Protein AF-A0A7J6UCJ2-F1 (afdb_monomer)

InterPro domains:
  IPR000380 DNA topoisomerase, type IA [PTHR11390] (16-208)
  IPR003602 DNA topoisomerase, type IA, DNA-binding domain [SM00437] (1-135)
  IPR013497 DNA topoisomerase, type IA, central [PF01131] (18-182)
  IPR013497 DNA topoisomerase, type IA, central [PS52039] (1-193)
  IPR013824 DNA topoisomerase, type IA, central region, subdomain 1 [G3DSA:1.10.460.10] (63-210)
  IPR023405 DNA topoisomerase, type IA, core domain [SSF56712] (18-196)

Foldseek 3Di:
DWWWFQPDLDQDDDQKRKGKGWGDDPPDIDMDIAIGHNDCVCCVVVVPDDPPGHDDDPDDDGRDDDDDPDDDDDDDDDDDDDAAAPVNQVVVCVVLQADDPVCSVVVVVVCCVVQQWHADPVRGTDGDLLVVLVQQLQQVQQDDQDPPRPDRDGPSDCNVRNVLSVLVVCCVVVNDPPVVSVVVVVVVVVVVCVCCVVDVVSSVVSVVVVVVVVVVVCVVPVPFDQDPVRDTPPDDDDPPDDDDDDDDDDDDDDDDD

Nearest PDB structures (foldseek):
  9ca0-assembly1_A  TM=8.645E-01  e=2.397E-10  Homo sapiens
  9ca1-assembly1_A  TM=8.736E-01  e=2.249E-10  Homo sapiens
  5gve-assembly1_A  TM=8.701E-01  e=3.742E-10  Homo sapiens
  5gvc-assembly1_A  TM=8.809E-01  e=7.069E-10  Homo sapiens
  5gvc-assembly2_B  TM=8.230E-01  e=6.633E-10  Homo sapiens

pLDDT: mean 77.09, std 20.8, range [31.36, 97.25]

Secondary structure (DSSP, 8-state):
------------SSSEEEEEEEEEETTEEEEEEEEEES--THHHH-TT---TT--PPPP--TT--------------PPPPPPPPHHHHHHHHHHTT-S-TTTHHHHHHHHHHTTSEEE-TTSPEEEPHHHHHHHHHHHTTTTEEPTTS--EE-TTSTHHHHHHHHHHHHHHTTSS-HHHHHHHHHHHHHHHHHHHHH--HHHHHHHHHHHHHHHHHHHH-TT-PPPTT----------------------------

Sequence (257 aa):
MVVAFASSVNSSWLPGAESRIEVAVGDETFHATGLTVVEENWLEVYPYVKWKGSTELPPVVLHQRVRVTELMMSSGMTEPPELLSEAELIDLMDKNHIGTDATMHEHIATIENRGYASRTPGGRFSPSELGVALVQGFGAFQNLHGRDGDFRLHLAAPRLRAQMEADMDLVARGAKTKDTMVAACLTTMRQIYVMVSEGPQPIDREMRRLEVEQQQFLAANPGEGLDEEGRDTEGRGEEEGEGGSIEGGAEEGRERA

Organism: Perkinsus olseni (NCBI:txid32597)

Structure (mmCIF, N/CA/C/O backbone):
data_AF-A0A7J6UCJ2-F1
#
_entry.id   AF-A0A7J6UCJ2-F1
#
loop_
_atom_site.group_PDB
_atom_site.id
_atom_site.type_symbol
_atom_site.label_atom_id
_atom_site.label_alt_id
_atom_site.label_comp_id
_atom_site.label_asym_id
_atom_site.label_entity_id
_atom_site.label_seq_id
_atom_site.pdbx_PDB_ins_code
_atom_site.Cartn_x
_atom_site.Cartn_y
_atom_site.Cartn_z
_atom_site.occupancy
_atom_site.B_iso_or_equiv
_atom_site.auth_seq_id
_atom_site.auth_comp_id
_atom_site.auth_asym_id
_atom_site.auth_atom_id
_atom_site.pdbx_PDB_model_num
ATOM 1 N N . MET A 1 1 ? -46.034 8.238 30.023 1.00 40.88 1 MET A N 1
ATOM 2 C CA . MET A 1 1 ? -46.465 6.845 29.774 1.00 40.88 1 MET A CA 1
ATOM 3 C C . MET A 1 1 ? -45.961 6.483 28.392 1.00 40.88 1 MET A C 1
ATOM 5 O O . MET A 1 1 ? -46.390 7.121 27.445 1.00 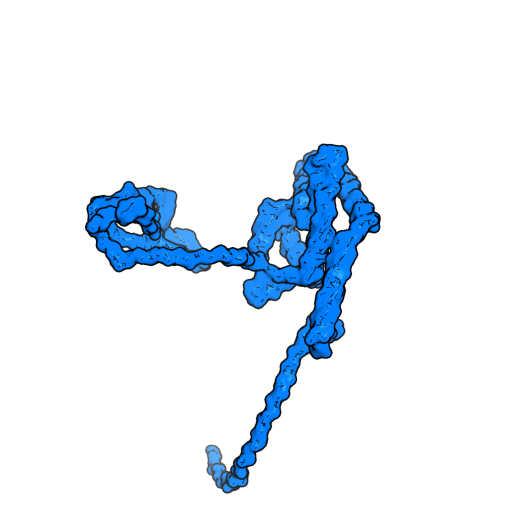40.88 1 MET A O 1
ATOM 9 N N . VAL A 1 2 ? -44.986 5.581 28.294 1.00 45.78 2 VAL A N 1
ATOM 10 C CA . VAL A 1 2 ? -44.332 5.222 27.026 1.00 45.78 2 VAL A CA 1
ATOM 11 C C . VAL A 1 2 ? -45.032 3.989 26.460 1.00 45.78 2 VAL A C 1
ATOM 13 O O . VAL A 1 2 ? -45.359 3.065 27.209 1.00 45.78 2 VAL A O 1
ATOM 16 N N . VAL A 1 3 ? -45.335 3.998 25.166 1.00 45.91 3 VAL A N 1
ATOM 17 C CA . VAL A 1 3 ? -45.967 2.874 24.471 1.00 45.91 3 VAL A CA 1
ATOM 18 C C . VAL A 1 3 ? -44.932 2.343 23.487 1.00 45.91 3 VAL A C 1
ATOM 20 O O . VAL A 1 3 ? -44.596 3.038 22.537 1.00 45.91 3 VAL A O 1
ATOM 23 N N . ALA A 1 4 ? -44.395 1.145 23.732 1.00 43.03 4 ALA A N 1
ATOM 24 C CA . ALA A 1 4 ? -43.595 0.471 22.718 1.00 43.03 4 ALA A CA 1
ATOM 25 C C . ALA A 1 4 ? -44.527 -0.144 21.676 1.00 43.03 4 ALA A C 1
ATOM 27 O O . ALA A 1 4 ? -45.593 -0.676 21.994 1.00 43.03 4 ALA A O 1
ATOM 28 N N . PHE A 1 5 ? -44.095 -0.085 20.426 1.00 44.50 5 PHE A N 1
ATOM 29 C CA . PHE A 1 5 ? -44.773 -0.700 19.301 1.00 44.50 5 PHE A CA 1
ATOM 30 C C . PHE A 1 5 ? -43.756 -1.615 18.625 1.00 44.50 5 PHE A C 1
ATOM 32 O O . PHE A 1 5 ? -42.933 -1.148 17.851 1.00 44.50 5 PHE A O 1
ATOM 39 N N . ALA A 1 6 ? -43.790 -2.917 18.914 1.00 40.31 6 ALA A N 1
ATOM 40 C CA . ALA A 1 6 ? -42.983 -3.877 18.164 1.00 40.31 6 ALA A CA 1
ATOM 41 C C . ALA A 1 6 ? -43.505 -3.923 16.717 1.00 40.31 6 ALA A C 1
ATOM 43 O O . ALA A 1 6 ? -44.602 -4.422 16.509 1.00 40.31 6 ALA A O 1
ATOM 44 N N . SER A 1 7 ? -42.798 -3.349 15.737 1.00 39.34 7 SER A N 1
ATOM 45 C CA . SER A 1 7 ? -43.373 -3.129 14.397 1.00 39.34 7 SER A CA 1
ATOM 46 C C . SER A 1 7 ? -43.163 -4.274 13.396 1.00 39.34 7 SER A C 1
ATOM 48 O O . SER A 1 7 ? -43.860 -4.308 12.387 1.00 39.34 7 SER A O 1
ATOM 50 N N . SER A 1 8 ? -42.282 -5.249 13.639 1.00 40.44 8 SER A N 1
ATOM 51 C CA . SER A 1 8 ? -42.096 -6.387 12.724 1.00 40.44 8 SER A CA 1
ATOM 52 C C . SER A 1 8 ? -41.181 -7.453 13.326 1.00 40.44 8 SER A C 1
ATOM 54 O O . SER A 1 8 ? -40.075 -7.142 13.759 1.00 40.44 8 SER A O 1
ATOM 56 N N . VAL A 1 9 ? -41.617 -8.715 13.307 1.00 42.88 9 VAL A N 1
ATOM 57 C CA . VAL A 1 9 ? -40.741 -9.885 13.471 1.00 42.88 9 VAL A CA 1
ATOM 58 C C . VAL A 1 9 ? -40.514 -10.430 12.067 1.00 42.88 9 VAL A C 1
ATOM 60 O O . VAL A 1 9 ? -41.371 -11.135 11.539 1.00 42.88 9 VAL A O 1
ATOM 63 N N . ASN A 1 10 ? -39.411 -10.048 11.422 1.00 43.84 10 ASN A N 1
ATOM 64 C CA . ASN A 1 10 ? -39.114 -10.523 10.075 1.00 43.84 10 ASN A CA 1
ATOM 65 C C . ASN A 1 10 ? -38.115 -11.680 10.149 1.00 43.84 10 ASN A C 1
ATOM 67 O O . ASN A 1 10 ? -36.915 -11.474 10.294 1.00 43.84 10 ASN A O 1
ATOM 71 N N . SER A 1 11 ? -38.626 -12.906 10.058 1.00 38.62 11 SER A N 1
ATOM 72 C CA . SER A 1 11 ? -37.819 -14.122 9.960 1.00 38.62 11 SER A CA 1
ATOM 73 C C . SER A 1 11 ? -37.220 -14.206 8.552 1.00 38.62 11 SER A C 1
ATOM 75 O O . SER A 1 11 ? -37.863 -14.675 7.615 1.00 38.62 11 SER A O 1
ATOM 77 N N . SER A 1 12 ? -36.012 -13.676 8.374 1.00 37.50 12 SER A N 1
ATOM 78 C CA . SER A 1 12 ? -35.278 -13.736 7.107 1.00 37.50 12 SER A CA 1
ATOM 79 C C . SER A 1 12 ? -34.429 -15.012 7.037 1.00 37.50 12 SER A C 1
ATOM 81 O O . SER A 1 12 ? -33.756 -15.374 7.997 1.00 37.50 12 SER A O 1
ATOM 83 N N . TRP A 1 13 ? -34.495 -15.697 5.893 1.00 38.34 13 TRP A N 1
ATOM 84 C CA . TRP A 1 13 ? -33.915 -17.011 5.604 1.00 38.34 13 TRP A CA 1
ATOM 85 C C . TRP A 1 13 ? -32.378 -17.007 5.600 1.00 38.34 13 TRP A C 1
ATOM 87 O O . TRP A 1 13 ? -31.752 -16.905 4.549 1.00 38.34 13 TRP A O 1
ATOM 97 N N . LEU A 1 14 ? -31.775 -17.166 6.775 1.00 38.38 14 LEU A N 1
ATOM 98 C CA . LEU A 1 14 ? -30.396 -17.613 7.003 1.00 38.38 14 LEU A CA 1
ATOM 99 C C . LEU A 1 14 ? -30.407 -18.545 8.237 1.00 38.38 14 LEU A C 1
ATOM 101 O O . LEU A 1 14 ? -31.380 -18.509 8.988 1.00 38.38 14 LEU A O 1
ATOM 105 N N . PRO A 1 15 ? -29.385 -19.389 8.484 1.00 57.31 15 PRO A N 1
ATOM 106 C CA . PRO A 1 15 ? -29.339 -20.327 9.626 1.00 57.31 15 PRO A CA 1
ATOM 107 C C . PRO A 1 15 ? -29.173 -19.651 11.014 1.00 57.31 15 PRO A C 1
ATOM 109 O O . PRO A 1 15 ? -28.577 -20.196 11.940 1.00 57.31 15 PRO A O 1
ATOM 112 N N . GLY A 1 16 ? -29.726 -18.450 11.172 1.00 60.00 16 GLY A N 1
ATOM 113 C CA . GLY A 1 16 ? -29.929 -17.735 12.421 1.00 60.00 16 GLY A CA 1
ATOM 114 C C . GLY A 1 16 ? -31.211 -16.904 12.324 1.00 60.00 16 GLY A C 1
ATOM 115 O O . GLY A 1 16 ? -31.523 -16.347 11.273 1.00 60.00 16 GLY A O 1
ATOM 116 N N . ALA A 1 17 ? -31.976 -16.840 13.408 1.00 67.62 17 ALA A N 1
ATOM 117 C CA . ALA A 1 17 ? -33.167 -16.012 13.499 1.00 67.62 17 ALA A CA 1
ATOM 118 C C . ALA A 1 17 ? -32.773 -14.606 13.966 1.00 67.62 17 ALA A C 1
ATOM 120 O O . ALA A 1 17 ? -32.314 -14.431 15.094 1.00 67.62 17 ALA A O 1
ATOM 121 N N . GLU A 1 18 ? -32.956 -13.602 13.109 1.00 75.19 18 GLU A N 1
ATOM 122 C CA . GLU A 1 18 ? -32.854 -12.197 13.507 1.00 75.19 18 GLU A CA 1
ATOM 123 C C . GLU A 1 18 ? -34.212 -11.707 14.025 1.00 75.19 18 GLU A C 1
ATOM 125 O O . GLU A 1 18 ? -35.251 -11.888 13.388 1.00 75.19 18 GLU A O 1
ATOM 130 N N . SER A 1 19 ? -34.208 -11.083 15.198 1.00 77.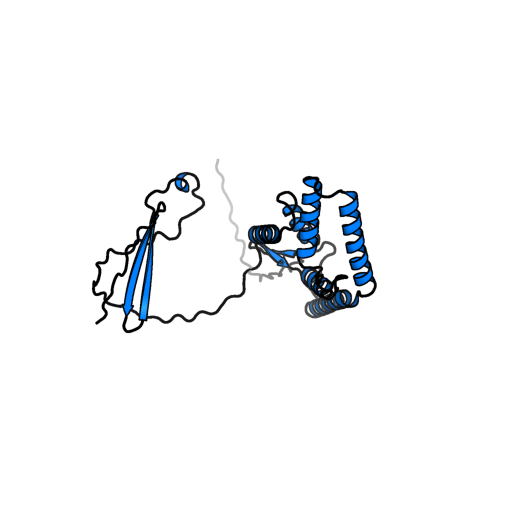38 19 SER A N 1
ATOM 131 C CA . SER A 1 19 ? -35.361 -10.413 15.791 1.00 77.38 19 SER A CA 1
ATOM 132 C C . SER A 1 19 ? -35.060 -8.928 15.941 1.00 77.38 19 SER A C 1
ATOM 134 O O . SER A 1 19 ? -33.988 -8.549 16.408 1.00 77.38 19 SER A O 1
ATOM 136 N N . ARG A 1 20 ? -36.020 -8.074 15.584 1.00 81.25 20 ARG A N 1
ATOM 137 C CA . ARG A 1 20 ? -35.917 -6.619 15.727 1.00 81.25 20 ARG A CA 1
ATOM 138 C C . ARG A 1 20 ? -37.095 -6.106 16.545 1.00 81.25 20 ARG A C 1
ATOM 140 O O . ARG A 1 20 ? -38.244 -6.407 16.242 1.00 81.25 20 ARG A O 1
ATOM 147 N N . ILE A 1 21 ? -36.811 -5.327 17.582 1.00 84.00 21 ILE A N 1
ATOM 148 C CA . ILE A 1 21 ? -37.822 -4.654 18.401 1.00 84.00 21 ILE A CA 1
ATOM 149 C C . ILE A 1 21 ? -37.668 -3.156 18.192 1.00 84.00 21 ILE A C 1
ATOM 151 O O . ILE A 1 21 ? -36.566 -2.626 18.303 1.00 84.00 21 ILE A O 1
ATOM 155 N N . GLU A 1 22 ? -38.777 -2.474 17.931 1.00 85.25 22 GLU A N 1
ATOM 156 C CA . GLU A 1 22 ? -38.830 -1.017 17.839 1.00 85.25 22 GLU A CA 1
ATOM 157 C C . GLU A 1 22 ? -39.636 -0.452 19.012 1.00 85.25 22 GLU A C 1
ATOM 159 O O . GLU A 1 22 ? -40.620 -1.038 19.472 1.00 85.25 22 GLU A O 1
ATOM 164 N N . VAL A 1 23 ? -39.178 0.673 19.554 1.00 85.06 23 VAL A N 1
ATOM 165 C CA . VAL A 1 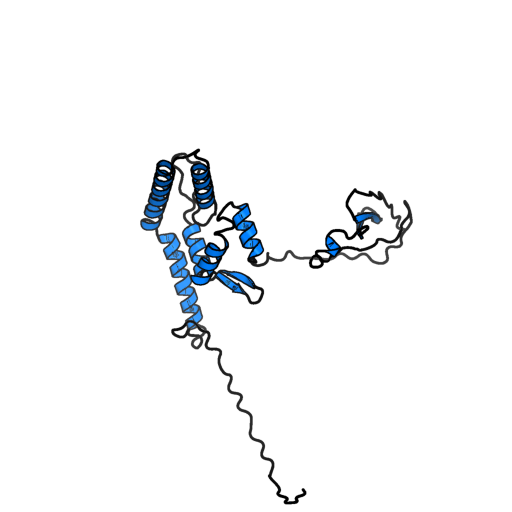23 ? -39.777 1.333 20.714 1.00 85.06 23 VAL A CA 1
ATOM 166 C C . VAL A 1 23 ? -39.876 2.822 20.426 1.00 85.06 23 VAL A C 1
ATOM 168 O O . VAL A 1 23 ? -38.865 3.483 20.205 1.00 85.06 23 VAL A O 1
ATOM 171 N N . ALA A 1 24 ? -41.095 3.354 20.475 1.00 84.88 24 ALA A N 1
ATOM 172 C CA . ALA A 1 24 ? -41.338 4.787 20.391 1.00 84.88 24 ALA A CA 1
ATOM 173 C C . ALA A 1 24 ? -41.307 5.409 21.796 1.00 84.88 24 ALA A C 1
ATOM 175 O O . ALA A 1 24 ? -42.016 4.958 22.702 1.00 84.88 24 ALA A O 1
ATOM 176 N N . VAL A 1 25 ? -40.502 6.455 21.978 1.00 84.81 25 VAL A N 1
ATOM 177 C CA . VAL A 1 25 ? -40.408 7.233 23.219 1.00 84.81 25 VAL A CA 1
ATOM 178 C C . VAL A 1 25 ? -40.624 8.706 22.878 1.00 84.81 25 VAL A C 1
ATOM 180 O O . VAL A 1 25 ? -39.715 9.389 22.422 1.00 84.81 25 VAL A O 1
ATOM 183 N N . GLY A 1 26 ? -41.845 9.206 23.090 1.00 84.69 26 GLY A N 1
ATOM 184 C CA . GLY A 1 26 ? -42.210 10.547 22.620 1.00 84.69 26 GLY A CA 1
ATOM 185 C C . GLY A 1 26 ? -42.222 10.593 21.091 1.00 84.69 26 GLY A C 1
ATOM 186 O O . GLY A 1 26 ? -42.921 9.785 20.481 1.00 84.69 26 GLY A O 1
ATOM 187 N N . ASP A 1 27 ? -41.433 11.497 20.510 1.00 86.44 27 ASP A N 1
ATOM 188 C CA . ASP A 1 27 ? -41.279 11.662 19.055 1.00 86.44 27 ASP A CA 1
ATOM 189 C C . ASP A 1 27 ? -40.064 10.897 18.484 1.00 86.44 27 ASP A C 1
ATOM 191 O O . ASP A 1 27 ? -39.825 10.915 17.277 1.00 86.44 27 ASP A O 1
ATOM 195 N N . GLU A 1 28 ? -39.292 10.207 19.331 1.00 86.38 28 GLU A N 1
ATOM 196 C CA . GLU A 1 28 ? -38.095 9.461 18.934 1.00 86.38 28 GLU A CA 1
ATOM 197 C C . GLU A 1 28 ? -38.360 7.952 18.863 1.00 86.38 28 GLU A C 1
ATOM 199 O O . GLU A 1 28 ? -39.150 7.392 19.630 1.00 86.38 28 GLU A O 1
ATOM 204 N N . THR A 1 29 ? -37.679 7.274 17.935 1.00 89.19 29 THR A N 1
ATOM 205 C CA . THR A 1 29 ? -37.776 5.819 17.748 1.00 89.19 29 THR A CA 1
ATOM 206 C C . THR A 1 29 ? -36.428 5.164 18.005 1.00 89.19 29 THR A C 1
ATOM 208 O O . THR A 1 29 ? -35.424 5.513 17.390 1.00 89.19 29 THR A O 1
ATOM 211 N N . PHE A 1 30 ? -36.430 4.167 18.880 1.00 87.94 30 PHE A N 1
ATOM 212 C CA . PHE A 1 30 ? -35.279 3.340 19.215 1.00 87.94 30 PHE A CA 1
ATOM 213 C C . PHE A 1 30 ? -35.498 1.929 18.678 1.00 87.94 30 PHE A C 1
ATOM 215 O O . PHE A 1 30 ? -36.637 1.475 18.553 1.00 87.94 30 PHE A O 1
ATOM 222 N N . HIS A 1 31 ? -34.415 1.220 18.376 1.00 87.69 31 HIS A N 1
ATOM 223 C CA . HIS A 1 31 ? -34.486 -0.171 17.949 1.00 87.69 31 HIS A CA 1
ATOM 224 C C . HIS A 1 31 ? -33.449 -1.022 18.676 1.00 87.69 31 HIS A C 1
ATOM 226 O O . HIS A 1 31 ? -32.380 -0.541 19.045 1.00 87.69 31 HIS A O 1
ATOM 232 N N . ALA A 1 32 ? -33.780 -2.294 18.858 1.00 84.44 32 ALA A N 1
ATOM 233 C CA . ALA A 1 32 ? -32.873 -3.325 19.328 1.00 84.44 32 ALA A CA 1
ATOM 234 C C . ALA A 1 32 ? -32.922 -4.496 18.347 1.00 84.44 32 ALA A C 1
ATOM 236 O O . ALA A 1 32 ? -34.004 -4.889 17.904 1.00 84.44 32 ALA A O 1
ATOM 237 N N . THR A 1 33 ? -31.760 -5.040 18.010 1.00 83.69 33 THR A N 1
ATOM 238 C CA . THR A 1 33 ? -31.619 -6.240 17.185 1.00 83.69 33 THR A CA 1
ATOM 239 C C . THR A 1 33 ? -31.016 -7.359 18.021 1.00 83.69 33 THR A C 1
ATOM 241 O O . THR A 1 33 ? -30.141 -7.132 18.855 1.00 83.69 33 THR A O 1
ATOM 244 N N . GLY A 1 34 ? -31.527 -8.566 17.821 1.00 81.06 34 GLY A N 1
ATOM 245 C CA . GLY A 1 34 ? -31.019 -9.787 18.419 1.00 81.06 34 GLY A CA 1
ATOM 246 C C . GLY A 1 34 ? -30.896 -10.857 17.364 1.00 81.06 34 GLY A C 1
ATOM 247 O O . GLY A 1 34 ? -31.703 -10.923 16.440 1.00 81.06 34 GLY A O 1
ATOM 248 N N . LEU A 1 35 ? -29.880 -11.688 17.509 1.00 77.44 35 LEU A N 1
ATOM 249 C CA . LEU A 1 35 ? -29.616 -12.806 16.623 1.00 77.44 35 LEU A CA 1
ATOM 250 C C . LEU A 1 35 ? -29.628 -14.076 17.470 1.00 77.44 35 LEU A C 1
ATOM 252 O O . LEU A 1 35 ? -29.050 -14.089 18.551 1.00 77.44 35 LEU A O 1
ATOM 256 N N . THR A 1 36 ? -30.259 -15.137 16.986 1.00 74.38 36 THR A N 1
ATOM 257 C CA . THR A 1 36 ? -30.226 -16.458 17.623 1.00 74.38 36 THR A CA 1
ATOM 258 C C . THR A 1 36 ? -29.755 -17.478 16.604 1.00 74.38 36 THR A C 1
ATOM 260 O O . THR A 1 36 ? -30.320 -17.576 15.516 1.00 74.38 36 THR A O 1
ATOM 263 N N . VAL A 1 37 ? -28.721 -18.244 16.943 1.00 71.38 37 VAL A N 1
ATOM 264 C CA . VAL A 1 37 ? -28.218 -19.329 16.091 1.00 71.38 37 VAL A CA 1
ATOM 265 C C . VAL A 1 37 ? -29.183 -20.503 16.180 1.00 71.38 37 VAL A C 1
ATOM 267 O O . VAL A 1 37 ? -29.414 -21.017 17.270 1.00 71.38 37 VAL A O 1
ATOM 270 N N . VAL A 1 38 ? -29.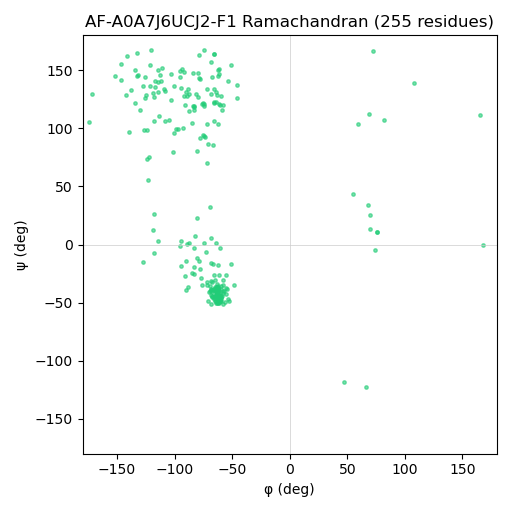771 -20.905 15.053 1.00 73.44 38 VAL A N 1
ATOM 271 C CA . VAL A 1 38 ? -30.715 -22.036 15.026 1.00 73.44 38 VAL A CA 1
ATOM 272 C C . VAL A 1 38 ? -29.965 -23.340 14.762 1.00 73.44 38 VAL A C 1
ATOM 274 O O . VAL A 1 38 ? -30.261 -24.354 15.385 1.00 73.44 38 VAL A O 1
ATOM 277 N N . GLU A 1 39 ? -28.962 -23.300 13.881 1.00 72.56 39 GLU A N 1
ATOM 278 C CA . GLU A 1 39 ? -28.120 -24.447 13.533 1.00 72.56 39 GLU A CA 1
ATOM 279 C C . GLU A 1 39 ? -26.668 -23.987 13.337 1.00 72.56 39 GLU A C 1
ATOM 281 O O . GLU A 1 39 ? -26.403 -23.050 12.584 1.00 72.56 39 GLU A O 1
ATOM 286 N N . GLU A 1 40 ? -25.717 -24.644 14.008 1.00 69.12 40 GLU A N 1
ATOM 287 C CA . GLU A 1 40 ? -24.297 -24.256 13.974 1.00 69.12 40 GLU A CA 1
ATOM 288 C C . GLU A 1 40 ? -23.607 -24.669 12.658 1.00 69.12 40 GLU A C 1
ATOM 290 O O . GLU A 1 40 ? -22.797 -23.915 12.115 1.00 69.12 40 GLU A O 1
ATOM 295 N N . ASN A 1 41 ? -23.981 -25.814 12.076 1.00 80.38 41 ASN A N 1
ATOM 296 C CA . ASN A 1 41 ? -23.496 -26.294 10.775 1.00 80.38 41 ASN A CA 1
ATOM 297 C C . ASN A 1 41 ? -21.957 -26.191 10.639 1.00 80.38 41 ASN A C 1
ATOM 299 O O . ASN A 1 41 ? -21.223 -26.801 11.410 1.00 80.38 41 ASN A O 1
ATOM 303 N N . TRP A 1 42 ? -21.433 -25.406 9.687 1.00 76.69 42 TRP A N 1
ATOM 304 C CA . TRP A 1 42 ? -19.989 -25.277 9.455 1.00 76.69 42 TRP A CA 1
ATOM 305 C C . TRP A 1 42 ? -19.225 -24.687 10.655 1.00 76.69 42 TRP A C 1
ATOM 307 O O . TRP A 1 42 ? -18.009 -24.867 10.733 1.00 76.69 42 TRP A O 1
ATOM 317 N N . LEU A 1 43 ? -19.912 -24.036 11.603 1.00 74.06 43 LEU A N 1
ATOM 318 C CA . LEU A 1 43 ? -19.313 -23.557 12.853 1.00 74.06 43 LEU A CA 1
ATOM 319 C C . LEU A 1 43 ? -18.850 -24.712 13.754 1.00 74.06 43 LEU A C 1
ATOM 321 O O . LEU A 1 43 ? -17.879 -24.529 14.485 1.00 74.06 43 LEU A O 1
ATOM 325 N N . GLU A 1 44 ? -19.450 -25.908 13.650 1.00 74.81 44 GLU A N 1
ATOM 326 C CA . GLU A 1 44 ? -18.956 -27.109 14.347 1.00 74.81 44 GLU A CA 1
ATOM 327 C C . GLU A 1 44 ? -17.554 -27.504 13.861 1.00 74.81 44 GLU A C 1
ATOM 329 O O . GLU A 1 44 ? -16.723 -27.996 14.626 1.00 74.81 44 GLU A O 1
ATOM 334 N N . VAL A 1 45 ? -17.280 -27.273 12.574 1.00 82.75 45 VAL A N 1
ATOM 335 C CA . VAL A 1 45 ? -16.024 -27.654 11.918 1.00 82.75 45 VAL A CA 1
ATOM 336 C C . VAL A 1 45 ? -14.983 -26.528 11.984 1.00 82.75 45 VAL A C 1
ATOM 338 O O . VAL A 1 45 ? -13.785 -26.808 11.993 1.00 82.75 45 VAL A O 1
ATOM 341 N N . TYR A 1 46 ? -15.405 -25.259 12.066 1.00 79.38 46 TYR A N 1
ATOM 342 C CA . TYR A 1 46 ? -14.514 -24.090 12.085 1.00 79.38 46 TYR A CA 1
ATOM 343 C C . TYR A 1 46 ? -14.702 -23.214 13.344 1.00 79.38 46 TYR A C 1
ATOM 345 O O . TYR A 1 46 ? -15.234 -22.102 13.270 1.00 79.38 46 TYR A O 1
ATOM 353 N N . PRO A 1 47 ? -14.201 -23.660 14.514 1.00 76.00 47 PRO A N 1
ATOM 354 C CA . PRO A 1 47 ? -14.473 -23.042 15.820 1.00 76.00 47 PRO A CA 1
ATOM 355 C C . PRO A 1 47 ? -13.730 -21.715 16.070 1.00 76.00 47 PRO A C 1
ATOM 357 O O . PRO A 1 47 ? -13.832 -21.123 17.148 1.00 76.00 47 PRO A O 1
ATOM 360 N N . TYR A 1 48 ? -12.948 -21.241 15.098 1.00 78.25 48 TYR A N 1
ATOM 361 C CA . TYR A 1 48 ? -12.181 -19.998 15.199 1.00 78.25 48 TYR A CA 1
ATOM 362 C C . TYR A 1 48 ? -13.049 -18.751 14.997 1.00 78.25 48 TYR A C 1
ATOM 364 O O . TYR A 1 48 ? -12.692 -17.668 15.462 1.00 78.25 48 TYR A O 1
ATOM 372 N N . VAL A 1 49 ? -14.212 -18.898 14.355 1.00 72.69 49 VAL A N 1
ATOM 373 C CA . VAL A 1 49 ? -15.203 -17.826 14.225 1.00 72.69 49 VAL A CA 1
ATOM 374 C C . VAL A 1 49 ? -16.185 -17.941 15.382 1.00 72.69 49 VAL A C 1
ATOM 376 O O . VAL A 1 49 ? -17.108 -18.748 15.366 1.00 72.69 49 VAL A O 1
ATOM 379 N N . LYS A 1 50 ? -15.992 -17.116 16.413 1.00 67.50 50 LYS A N 1
ATOM 380 C CA . LYS A 1 50 ? -16.975 -16.986 17.494 1.00 67.50 50 LYS A CA 1
ATOM 381 C C . LYS A 1 50 ? -18.049 -16.002 17.063 1.00 67.50 50 LYS A C 1
ATOM 383 O O . LYS A 1 50 ? -17.750 -14.824 16.861 1.00 67.50 50 LYS A O 1
ATOM 388 N N . TRP A 1 51 ? -19.294 -16.459 16.964 1.00 65.62 51 TRP A N 1
ATOM 389 C CA . TRP A 1 51 ? -20.420 -15.593 16.626 1.00 65.62 51 TRP A CA 1
ATOM 390 C C . TRP A 1 51 ? -20.734 -14.659 17.811 1.00 65.62 51 TRP A C 1
ATOM 392 O O . TRP A 1 51 ? -21.518 -14.966 18.708 1.00 65.62 51 TRP A O 1
ATOM 4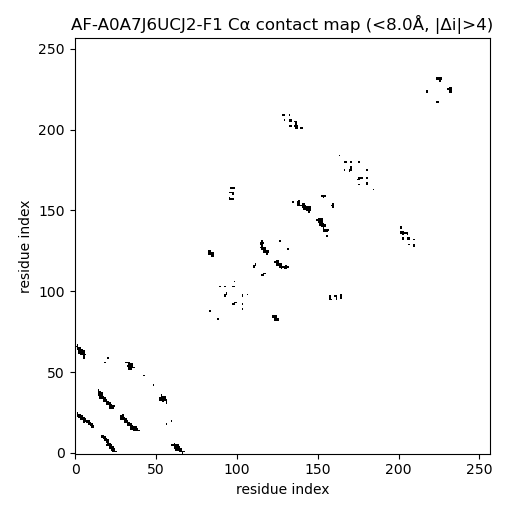02 N N . LYS A 1 5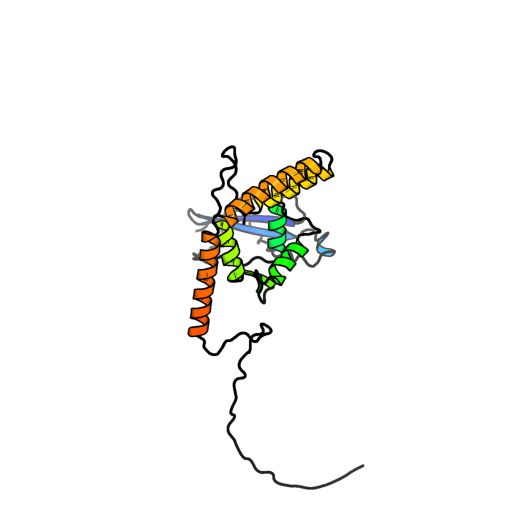2 ? -20.046 -13.513 17.868 1.00 53.78 52 LYS A N 1
ATOM 403 C CA . LYS A 1 52 ? -20.299 -12.447 18.846 1.00 53.78 52 LYS A CA 1
ATOM 404 C C . LYS A 1 52 ? -21.533 -11.671 18.396 1.00 53.78 52 LYS A C 1
ATOM 406 O O . LYS A 1 52 ? -21.432 -10.753 17.593 1.00 53.78 52 LYS A O 1
ATOM 411 N N . GLY A 1 53 ? -22.697 -12.085 18.878 1.00 53.50 53 GLY A N 1
ATOM 412 C CA . GLY A 1 53 ? -23.963 -11.448 18.515 1.00 53.50 53 GLY A CA 1
ATOM 413 C C . GLY A 1 53 ? -25.213 -12.211 18.926 1.00 53.50 53 GLY A C 1
ATOM 414 O O . GLY A 1 53 ? -26.303 -11.712 18.668 1.00 53.50 53 GLY A O 1
ATOM 415 N N . SER A 1 54 ? -25.084 -13.380 19.572 1.00 56.34 54 SER A N 1
ATOM 416 C CA . SER A 1 54 ? -26.239 -14.111 20.097 1.00 56.34 54 SER A CA 1
ATOM 417 C C . SER A 1 54 ? -26.838 -13.405 21.316 1.00 56.34 54 SER A C 1
ATOM 419 O O . SER A 1 54 ? -26.683 -13.842 22.455 1.00 56.34 54 SER A O 1
ATOM 421 N N . THR A 1 55 ? -27.461 -12.255 21.092 1.00 66.50 55 THR A N 1
ATOM 422 C CA . THR A 1 55 ? -28.282 -11.567 22.079 1.00 66.50 55 THR A CA 1
ATOM 423 C C . THR A 1 55 ? -29.721 -11.945 21.793 1.00 66.50 55 THR A C 1
ATOM 425 O O . THR A 1 55 ? -30.347 -11.403 20.885 1.00 66.50 55 THR A O 1
ATOM 428 N N . GLU A 1 56 ? -30.241 -12.897 22.562 1.00 69.44 56 GLU A N 1
ATOM 429 C CA . GLU A 1 56 ? -31.666 -13.192 22.537 1.00 69.44 56 GLU A CA 1
ATOM 430 C C . GLU A 1 56 ? -32.430 -11.985 23.079 1.00 69.44 56 GLU A C 1
ATOM 432 O O . GLU A 1 56 ? -32.189 -11.516 24.196 1.00 69.44 56 GLU A O 1
ATOM 437 N N . LEU A 1 57 ? -33.347 -11.461 22.269 1.00 78.75 57 LEU A N 1
ATOM 438 C CA . LEU A 1 57 ? -34.251 -10.420 22.727 1.00 78.75 57 LEU A CA 1
ATOM 439 C C . LEU A 1 57 ? -35.380 -11.044 23.554 1.00 78.75 57 LEU A C 1
ATOM 441 O O . LEU A 1 57 ? -35.864 -12.129 23.222 1.00 78.75 57 LEU A O 1
ATOM 445 N N . PRO A 1 58 ? -35.845 -10.361 24.615 1.00 79.38 58 PRO A N 1
ATOM 446 C CA . PRO A 1 58 ? -36.979 -10.838 25.383 1.00 79.38 58 PRO A CA 1
ATOM 447 C C . PRO A 1 58 ? -38.236 -10.890 24.500 1.00 79.38 58 PRO A C 1
ATOM 449 O O . PRO A 1 58 ? -38.434 -10.009 23.655 1.00 79.38 58 PRO A O 1
ATOM 452 N N . PRO A 1 59 ? -39.125 -11.874 24.712 1.00 78.38 59 PRO A N 1
ATOM 453 C CA . PRO A 1 59 ? -40.375 -11.946 23.974 1.00 78.38 59 PRO A CA 1
ATOM 454 C C . PRO A 1 59 ? -41.241 -10.724 24.306 1.00 78.38 59 PRO A C 1
ATOM 456 O O . PRO A 1 59 ? -41.570 -10.475 25.468 1.00 78.38 59 PRO A O 1
ATOM 459 N N . VAL A 1 60 ? -41.621 -9.966 23.277 1.00 75.75 60 VAL A N 1
ATOM 460 C CA . VAL A 1 60 ? -42.499 -8.795 23.391 1.00 75.75 60 VAL A CA 1
ATOM 461 C C . VAL A 1 60 ? -43.693 -8.923 22.458 1.00 75.75 60 VAL A C 1
ATOM 463 O O . VAL A 1 60 ? -43.589 -9.445 21.349 1.00 75.75 60 VAL A O 1
ATOM 466 N N . VAL A 1 61 ? -44.844 -8.429 22.908 1.00 76.94 61 VAL A N 1
ATOM 467 C CA . VAL A 1 61 ? -46.073 -8.405 22.108 1.00 76.94 61 VAL A CA 1
ATOM 468 C C . VAL A 1 61 ? -46.212 -7.047 21.425 1.00 76.94 61 VAL A C 1
ATOM 470 O O . VAL A 1 61 ? -45.898 -6.001 21.995 1.00 76.94 61 VAL A O 1
ATOM 473 N N . LEU A 1 62 ? -46.733 -7.056 20.200 1.00 74.94 62 LEU A N 1
ATOM 474 C CA . LEU A 1 62 ? -47.193 -5.860 19.497 1.00 74.94 62 LEU A CA 1
ATOM 475 C C . LEU A 1 62 ? -48.042 -4.979 20.434 1.00 74.94 62 LEU A C 1
ATOM 477 O O . LEU A 1 62 ? -49.032 -5.443 20.995 1.00 74.94 62 LEU A O 1
ATOM 481 N N . HIS A 1 63 ? -47.673 -3.699 20.557 1.00 75.62 63 HIS A N 1
ATOM 482 C CA . HIS A 1 63 ? -48.326 -2.690 21.413 1.00 75.62 63 HIS A CA 1
ATOM 483 C C . HIS A 1 63 ? -48.148 -2.876 22.934 1.00 75.62 63 HIS A C 1
ATOM 485 O O . HIS A 1 63 ? -48.844 -2.231 23.728 1.00 75.62 63 HIS A O 1
ATOM 491 N N . GLN A 1 64 ? -47.224 -3.734 23.375 1.00 77.00 64 GLN A N 1
ATOM 492 C CA . GLN A 1 64 ? -46.881 -3.866 24.789 1.00 77.00 64 GLN A CA 1
ATOM 493 C C . GLN A 1 64 ? -46.268 -2.566 25.327 1.00 77.00 64 GLN A C 1
ATOM 495 O O . GLN A 1 64 ? -45.333 -2.008 24.764 1.00 77.00 64 GLN A O 1
ATOM 500 N N . ARG A 1 65 ? -46.760 -2.078 26.470 1.00 78.00 65 ARG A N 1
ATOM 501 C CA . ARG A 1 65 ? -46.157 -0.919 27.142 1.00 78.00 65 ARG A CA 1
ATOM 502 C C . ARG A 1 65 ? -44.923 -1.353 27.920 1.00 78.00 65 ARG A C 1
ATOM 504 O O . ARG A 1 65 ? -45.011 -2.233 28.772 1.00 78.00 65 ARG A O 1
ATOM 511 N N . VAL A 1 66 ? -43.801 -0.689 27.667 1.00 80.75 66 VAL A N 1
ATOM 512 C CA . VAL A 1 66 ? -42.545 -0.884 28.398 1.00 80.75 66 VAL A CA 1
ATOM 513 C C . VAL A 1 66 ? -42.218 0.360 29.210 1.00 80.75 66 VAL A C 1
ATOM 515 O O . VAL A 1 66 ? -42.526 1.489 28.821 1.00 80.75 66 VAL A O 1
ATOM 518 N N . ARG A 1 67 ? -41.613 0.149 30.377 1.00 82.12 67 ARG A N 1
ATOM 519 C CA . ARG A 1 67 ? -41.135 1.234 31.228 1.00 82.12 67 ARG A CA 1
ATOM 520 C C . ARG A 1 67 ? -39.689 1.536 30.853 1.00 82.12 67 ARG A C 1
ATOM 522 O O . ARG A 1 67 ? -38.837 0.669 30.987 1.00 82.12 67 ARG A O 1
ATOM 529 N N . VAL A 1 68 ? -39.428 2.767 30.425 1.00 83.56 68 VAL A N 1
ATOM 530 C CA . VAL A 1 68 ? -38.063 3.266 30.229 1.00 83.56 68 VAL A CA 1
ATOM 531 C C . VAL A 1 68 ? -37.456 3.542 31.603 1.00 83.56 68 VAL A C 1
ATOM 533 O O . VAL A 1 68 ? -38.031 4.299 32.389 1.00 83.56 68 VAL A O 1
ATOM 536 N N . THR A 1 69 ? -36.341 2.882 31.911 1.00 86.38 69 THR A N 1
ATOM 537 C CA . THR A 1 69 ? -35.633 3.032 33.193 1.00 86.38 69 THR A CA 1
ATOM 538 C C . THR A 1 69 ? -34.620 4.170 33.136 1.00 86.38 69 THR A C 1
ATOM 540 O O . THR A 1 69 ? -34.477 4.902 34.111 1.00 86.38 69 THR A O 1
ATOM 543 N N . GLU A 1 70 ? -33.961 4.343 31.991 1.00 86.38 70 GLU A N 1
ATOM 544 C CA . GLU A 1 70 ? -32.890 5.314 31.795 1.00 86.38 70 GLU A CA 1
ATOM 545 C C . GLU A 1 70 ? -32.842 5.762 30.326 1.00 86.38 70 GLU A C 1
ATOM 547 O O . GLU A 1 70 ? -33.129 4.972 29.425 1.00 86.38 70 GLU A O 1
ATOM 552 N N . LEU A 1 71 ? -32.504 7.032 30.097 1.00 86.38 71 LEU A N 1
ATOM 553 C CA . LEU A 1 71 ? -32.211 7.606 28.782 1.00 86.38 71 LEU A CA 1
ATOM 554 C C . LEU A 1 71 ? -30.885 8.350 28.903 1.00 86.38 71 LEU A C 1
ATOM 556 O O . LEU A 1 71 ? -30.791 9.322 29.653 1.00 86.38 71 LEU A O 1
ATOM 560 N N . MET A 1 72 ? -29.869 7.879 28.186 1.00 89.12 72 MET A N 1
ATOM 561 C CA . MET A 1 72 ? -28.536 8.473 28.183 1.00 89.12 72 MET A CA 1
ATOM 562 C C . MET A 1 72 ? -28.194 8.983 26.790 1.00 89.12 72 MET A C 1
ATOM 564 O O . MET A 1 72 ? -28.468 8.316 25.795 1.00 89.12 72 MET A O 1
ATOM 568 N N . MET A 1 73 ? -27.543 10.142 26.732 1.00 88.44 73 MET A N 1
ATOM 569 C CA . MET A 1 73 ? -26.931 10.664 25.516 1.00 88.44 73 MET A CA 1
ATOM 570 C C . MET A 1 73 ? -25.420 10.470 25.628 1.00 88.44 73 MET A C 1
ATOM 572 O O . MET A 1 73 ? -24.762 11.147 26.418 1.00 88.44 73 MET A O 1
ATOM 576 N N . SER A 1 74 ? -24.871 9.521 24.872 1.00 85.69 74 SER A N 1
ATOM 577 C CA . SER A 1 74 ? -23.426 9.323 24.794 1.00 85.69 74 SER A CA 1
ATOM 578 C C . SER A 1 74 ? -22.814 10.313 23.805 1.00 85.69 74 SER A C 1
ATOM 580 O O . SER A 1 74 ? -23.267 10.457 22.671 1.00 85.69 74 SER A O 1
ATOM 582 N N . SER A 1 75 ? -21.765 11.007 24.240 1.00 88.50 75 SER A N 1
ATOM 583 C CA . SER A 1 75 ? -20.893 11.767 23.347 1.00 88.50 75 SER A CA 1
ATOM 584 C C . SER A 1 75 ? -19.741 10.862 22.925 1.00 88.50 75 SER A C 1
ATOM 586 O O . SER A 1 75 ? -19.069 10.292 23.782 1.00 88.50 75 SER A O 1
ATOM 588 N N . GLY A 1 76 ? -19.503 10.744 21.623 1.00 87.25 76 GLY A N 1
ATOM 589 C CA . GLY A 1 76 ? -18.349 10.049 21.055 1.00 87.25 76 GLY A CA 1
ATOM 590 C C . GLY A 1 76 ? -17.529 10.997 20.187 1.00 87.25 76 GLY A C 1
ATOM 591 O O . GLY A 1 76 ? -18.060 11.974 19.663 1.00 87.25 76 GLY A O 1
ATOM 592 N N . MET A 1 77 ? -16.240 10.706 20.039 1.00 85.31 77 MET A N 1
ATOM 593 C CA . MET A 1 77 ? -15.367 11.351 19.058 1.00 85.31 77 MET A CA 1
ATOM 594 C C . MET A 1 77 ? -14.930 10.308 18.036 1.00 85.31 77 MET A C 1
ATOM 596 O O . MET A 1 77 ? -14.844 9.124 18.356 1.00 85.31 77 MET A O 1
ATOM 600 N N . THR A 1 78 ? -14.671 10.736 16.804 1.00 91.12 78 THR A N 1
ATOM 601 C CA . THR A 1 78 ? -14.074 9.853 15.800 1.00 91.12 78 THR A CA 1
ATOM 602 C C . THR A 1 78 ? -12.619 9.598 16.153 1.00 91.12 78 THR A C 1
ATOM 604 O O . THR A 1 78 ? -11.881 10.544 16.435 1.00 91.12 78 THR A O 1
ATOM 607 N N . GLU A 1 79 ? -12.201 8.344 16.085 1.00 85.75 79 GLU A N 1
ATOM 608 C CA . GLU A 1 79 ? -10.804 7.964 16.252 1.00 85.75 79 GLU A CA 1
ATOM 609 C C . GLU A 1 79 ? -10.097 7.930 14.890 1.00 85.75 79 GLU A C 1
ATOM 611 O O . GLU A 1 79 ? -10.737 7.669 13.863 1.00 85.75 79 GLU A O 1
ATOM 616 N N . PRO A 1 80 ? -8.789 8.237 14.846 1.00 87.31 80 PRO A N 1
ATOM 617 C CA . PRO A 1 80 ? -8.011 8.046 13.635 1.00 87.31 80 PRO A CA 1
ATOM 618 C C . PRO A 1 80 ? -7.983 6.556 13.255 1.00 87.31 80 PRO A C 1
ATOM 620 O O . PRO A 1 80 ? -8.043 5.694 14.133 1.00 87.31 80 PRO A O 1
ATOM 623 N N . PRO A 1 81 ? -7.880 6.236 11.956 1.00 89.25 81 PRO A N 1
ATOM 624 C CA . PRO A 1 81 ? -7.771 4.856 11.515 1.00 89.25 81 PRO A CA 1
ATOM 625 C C . PRO A 1 81 ? -6.503 4.207 12.073 1.00 89.25 81 PRO A C 1
ATOM 627 O O . PRO A 1 81 ? -5.461 4.852 12.216 1.00 89.25 81 PRO A O 1
ATOM 630 N N . GLU A 1 82 ? -6.595 2.913 12.355 1.00 92.12 82 GLU A N 1
ATOM 631 C CA . GLU A 1 82 ? -5.446 2.125 12.778 1.00 92.12 82 GLU A CA 1
ATOM 632 C C . GLU A 1 82 ? -4.434 1.955 11.635 1.00 92.12 82 GLU A C 1
ATOM 634 O O . GLU A 1 82 ? -4.761 2.042 10.448 1.00 92.12 82 GLU A O 1
ATOM 639 N N . LEU A 1 83 ? -3.181 1.680 12.004 1.00 95.62 83 LEU A N 1
ATOM 640 C CA . LEU A 1 83 ? -2.151 1.276 11.050 1.00 95.62 83 LEU A CA 1
ATOM 641 C C . LEU A 1 83 ? -2.534 -0.036 10.359 1.00 95.62 83 LEU A C 1
ATOM 643 O O . LEU A 1 83 ? -3.175 -0.897 10.959 1.00 95.62 83 LEU A O 1
ATOM 647 N N . LEU A 1 84 ? -2.080 -0.226 9.123 1.00 96.50 84 LEU A N 1
ATOM 648 C CA . LEU A 1 84 ? -2.429 -1.411 8.342 1.00 96.50 84 LEU A CA 1
ATOM 649 C C . LEU A 1 84 ? -1.793 -2.672 8.932 1.00 96.50 84 LEU A C 1
ATOM 651 O O . LEU A 1 84 ? -0.585 -2.732 9.158 1.00 96.50 84 LEU A O 1
ATOM 655 N N . SER A 1 85 ? -2.602 -3.701 9.140 1.00 96.56 85 SER A N 1
ATOM 656 C CA . SER A 1 85 ? -2.124 -5.074 9.270 1.00 96.56 85 SER A CA 1
ATOM 657 C C . SER A 1 85 ? -1.712 -5.643 7.907 1.00 96.56 85 SER A C 1
ATOM 659 O O . SER A 1 85 ? -2.021 -5.088 6.851 1.00 96.56 85 SER A O 1
ATOM 661 N N . GLU A 1 86 ? -1.028 -6.786 7.919 1.00 95.31 86 GLU A N 1
ATOM 662 C CA . GLU A 1 86 ? -0.651 -7.486 6.688 1.00 95.31 86 GLU A CA 1
ATOM 663 C C . GLU A 1 86 ? -1.849 -7.946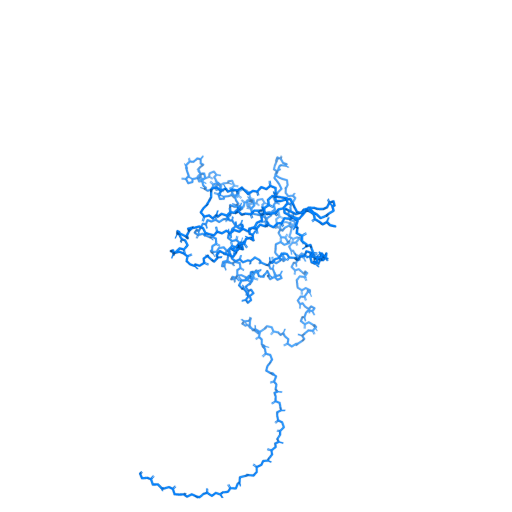 5.865 1.00 95.31 86 GLU A C 1
ATOM 665 O O . GLU A 1 86 ? -1.859 -7.748 4.654 1.00 95.31 86 GLU A O 1
ATOM 670 N N . ALA A 1 87 ? -2.891 -8.459 6.520 1.00 94.94 87 ALA A N 1
ATOM 671 C CA . ALA A 1 87 ? -4.124 -8.843 5.843 1.00 94.94 87 ALA A CA 1
ATOM 672 C C . ALA A 1 87 ? -4.794 -7.637 5.164 1.00 94.94 87 ALA A C 1
ATOM 674 O O . ALA A 1 87 ? -5.157 -7.712 3.996 1.00 94.94 87 ALA A O 1
ATOM 675 N N . GLU A 1 88 ? -4.885 -6.495 5.855 1.00 96.31 88 GLU A N 1
ATOM 676 C CA . GLU A 1 88 ? -5.463 -5.273 5.280 1.00 96.31 88 GLU A CA 1
ATOM 677 C C . GLU A 1 88 ? -4.631 -4.733 4.109 1.00 96.31 88 GLU A C 1
ATOM 679 O O . GLU A 1 88 ? -5.194 -4.232 3.134 1.00 96.31 88 GLU A O 1
ATOM 684 N N . LEU A 1 89 ? -3.299 -4.839 4.174 1.00 96.19 89 LEU A N 1
ATOM 685 C CA . LEU A 1 89 ? -2.428 -4.441 3.069 1.00 96.19 89 LEU A CA 1
ATOM 686 C C . LEU A 1 89 ? -2.591 -5.371 1.859 1.00 96.19 89 LEU A C 1
ATOM 688 O O . LEU A 1 89 ? -2.706 -4.869 0.744 1.00 96.19 89 LEU A O 1
ATOM 692 N N . ILE A 1 90 ? -2.653 -6.690 2.065 1.00 96.38 90 ILE A N 1
ATOM 693 C CA . ILE A 1 90 ? -2.916 -7.674 1.001 1.00 96.38 90 ILE A CA 1
ATOM 694 C C . ILE A 1 90 ? -4.279 -7.405 0.355 1.00 96.38 90 ILE A C 1
ATOM 696 O O . ILE A 1 90 ? -4.366 -7.287 -0.867 1.00 96.38 90 ILE A O 1
ATOM 700 N N . ASP A 1 91 ? -5.321 -7.188 1.160 1.00 95.81 91 ASP A N 1
ATOM 701 C CA . ASP A 1 91 ? -6.652 -6.826 0.670 1.00 95.81 91 ASP A CA 1
ATOM 702 C C . ASP A 1 91 ? -6.620 -5.537 -0.162 1.00 95.81 91 ASP A C 1
ATOM 704 O O . ASP A 1 91 ? -7.315 -5.418 -1.172 1.00 95.81 91 ASP A O 1
ATOM 708 N N . LEU A 1 92 ? -5.837 -4.536 0.254 1.00 96.12 92 LEU A N 1
ATOM 709 C CA . LEU A 1 92 ? -5.665 -3.300 -0.507 1.00 96.12 92 LEU A CA 1
ATOM 710 C C . LEU A 1 92 ? -4.896 -3.531 -1.809 1.00 96.12 92 LEU A C 1
ATOM 712 O O . LEU A 1 92 ? -5.253 -2.928 -2.821 1.00 96.12 92 LEU A O 1
ATOM 716 N N . MET A 1 93 ? -3.868 -4.377 -1.810 1.00 96.56 93 MET A N 1
ATOM 717 C CA . MET A 1 93 ? -3.116 -4.732 -3.012 1.00 96.56 93 MET A CA 1
ATOM 718 C C . MET A 1 93 ? -4.014 -5.430 -4.038 1.00 96.56 93 MET A C 1
ATOM 720 O O . MET A 1 93 ? -4.048 -5.007 -5.195 1.00 96.56 93 MET A O 1
ATOM 724 N N . ASP A 1 94 ? -4.815 -6.401 -3.598 1.00 95.81 94 ASP A N 1
ATOM 725 C CA . ASP A 1 94 ? -5.773 -7.122 -4.440 1.00 95.81 94 ASP A CA 1
ATOM 726 C C . ASP A 1 94 ? -6.870 -6.198 -4.994 1.00 95.81 94 ASP A C 1
ATOM 728 O O . ASP A 1 94 ? -7.079 -6.123 -6.208 1.00 95.81 94 ASP A O 1
ATOM 732 N N . LYS A 1 95 ? -7.490 -5.376 -4.130 1.00 96.44 95 LYS A N 1
ATOM 733 C CA . LYS A 1 95 ? -8.495 -4.368 -4.533 1.00 96.44 95 LYS A CA 1
ATOM 734 C C . LYS A 1 95 ? -7.962 -3.360 -5.549 1.00 96.44 95 LYS A C 1
ATOM 736 O O . LYS A 1 95 ? -8.735 -2.825 -6.339 1.00 96.44 95 LYS A O 1
ATOM 741 N N . ASN A 1 96 ? -6.665 -3.057 -5.502 1.00 95.56 96 ASN A N 1
ATOM 742 C CA . ASN A 1 96 ? -6.012 -2.151 -6.446 1.00 95.56 96 ASN A CA 1
ATOM 743 C C . ASN A 1 96 ? -5.357 -2.879 -7.626 1.00 95.56 96 ASN A C 1
ATOM 745 O O . ASN A 1 96 ? -4.744 -2.216 -8.463 1.00 95.56 96 ASN A O 1
ATOM 749 N N . HIS A 1 97 ? -5.496 -4.203 -7.706 1.00 95.38 97 HIS A N 1
ATOM 750 C CA . HIS A 1 97 ? -4.946 -5.050 -8.760 1.00 95.38 97 HIS A CA 1
ATOM 751 C C . HIS A 1 97 ? -3.429 -4.891 -8.927 1.00 95.38 97 HIS A C 1
ATOM 753 O O . HIS A 1 97 ? -2.923 -4.770 -10.045 1.00 95.38 97 HIS A O 1
ATOM 759 N N . ILE A 1 98 ? -2.696 -4.845 -7.810 1.00 95.19 98 ILE A N 1
ATOM 760 C CA . ILE A 1 98 ? -1.231 -4.805 -7.805 1.00 95.19 98 ILE A CA 1
ATOM 761 C C . ILE A 1 98 ? -0.647 -6.022 -7.097 1.00 95.19 98 ILE A C 1
ATOM 763 O O . ILE A 1 98 ? -1.002 -6.335 -5.965 1.00 95.19 98 ILE A O 1
ATOM 767 N N . GLY A 1 99 ? 0.308 -6.680 -7.752 1.00 90.50 99 GLY A N 1
ATOM 768 C CA . GLY A 1 99 ? 0.803 -7.970 -7.288 1.00 90.50 99 GLY A CA 1
ATOM 769 C C . GLY A 1 99 ? -0.210 -9.093 -7.521 1.00 90.50 99 GLY A C 1
ATOM 770 O O . GLY A 1 99 ? -1.376 -8.872 -7.833 1.00 90.50 99 GLY A O 1
ATOM 771 N N . THR A 1 100 ? 0.271 -10.321 -7.394 1.00 89.81 100 THR A N 1
ATOM 772 C CA . THR A 1 100 ? -0.533 -11.545 -7.480 1.00 89.81 100 THR A CA 1
ATOM 773 C C . THR A 1 100 ? -0.409 -12.308 -6.165 1.00 89.81 100 THR A C 1
ATOM 775 O O . THR A 1 100 ? 0.495 -12.015 -5.381 1.00 89.81 100 THR A O 1
ATOM 778 N N . ASP A 1 101 ? -1.255 -13.313 -5.933 1.00 87.75 101 ASP A N 1
ATOM 779 C CA . ASP A 1 101 ? -1.177 -14.190 -4.747 1.00 87.75 101 ASP A CA 1
ATOM 780 C C . ASP A 1 101 ? 0.259 -14.717 -4.509 1.00 87.75 101 ASP A C 1
ATOM 782 O O . ASP A 1 101 ? 0.767 -14.772 -3.388 1.00 87.75 101 ASP A O 1
ATOM 786 N N . ALA A 1 102 ? 0.988 -14.966 -5.603 1.00 87.06 102 ALA A N 1
ATOM 787 C CA . ALA A 1 102 ? 2.373 -15.420 -5.587 1.00 87.06 102 ALA A CA 1
ATOM 788 C C . ALA A 1 102 ? 3.435 -14.324 -5.358 1.00 87.06 102 ALA A C 1
ATOM 790 O O . ALA A 1 102 ? 4.589 -14.674 -5.152 1.00 87.06 102 ALA A O 1
ATOM 791 N N . THR A 1 103 ? 3.113 -13.027 -5.417 1.00 92.94 103 THR A N 1
ATOM 792 C CA . THR A 1 103 ? 4.124 -11.945 -5.354 1.00 92.94 103 THR A CA 1
ATOM 793 C C . THR A 1 103 ? 3.853 -10.870 -4.305 1.00 92.94 103 THR A C 1
ATOM 795 O O . THR A 1 103 ? 4.759 -10.100 -3.982 1.00 92.94 103 THR A O 1
ATOM 798 N N . MET A 1 104 ? 2.641 -10.786 -3.743 1.00 95.00 104 MET A N 1
ATOM 799 C CA . MET A 1 104 ? 2.312 -9.763 -2.738 1.00 95.00 104 MET A CA 1
ATOM 800 C C . MET A 1 104 ? 3.222 -9.857 -1.506 1.00 95.00 104 MET A C 1
ATOM 802 O O . MET A 1 104 ? 3.775 -8.848 -1.071 1.00 95.00 104 MET A O 1
ATOM 806 N N . HIS A 1 105 ? 3.462 -11.071 -1.009 1.00 94.56 105 HIS A N 1
ATOM 807 C CA . HIS A 1 105 ? 4.340 -11.316 0.135 1.00 94.56 105 HIS A CA 1
ATOM 808 C C . HIS A 1 105 ? 5.796 -10.893 -0.132 1.00 94.56 105 HIS A C 1
ATOM 810 O O . HIS A 1 105 ? 6.439 -10.309 0.738 1.00 94.56 105 HIS A O 1
ATOM 816 N N . GLU A 1 106 ? 6.312 -11.094 -1.350 1.00 96.06 106 GLU A N 1
ATOM 817 C CA . GLU A 1 106 ? 7.662 -10.648 -1.726 1.00 96.06 106 GLU A CA 1
ATOM 818 C C . GLU A 1 106 ? 7.773 -9.116 -1.771 1.00 96.06 106 GLU A C 1
ATOM 820 O O . GLU A 1 106 ? 8.781 -8.539 -1.347 1.00 96.06 106 GLU A O 1
ATOM 825 N N . HIS A 1 107 ? 6.735 -8.432 -2.265 1.00 96.44 107 HIS A N 1
ATOM 826 C CA . HIS A 1 107 ? 6.685 -6.969 -2.275 1.00 96.44 107 HIS A CA 1
ATOM 827 C C . HIS A 1 107 ? 6.667 -6.392 -0.856 1.00 96.44 107 HIS A C 1
ATOM 829 O O . HIS A 1 107 ? 7.408 -5.445 -0.582 1.00 96.44 107 HIS A O 1
ATOM 835 N N . ILE A 1 108 ? 5.885 -6.993 0.044 1.00 96.44 108 ILE A N 1
ATOM 836 C CA . ILE A 1 108 ? 5.824 -6.617 1.462 1.00 96.44 108 ILE A CA 1
ATOM 837 C C . ILE A 1 108 ? 7.187 -6.839 2.133 1.00 96.44 108 ILE A C 1
ATOM 839 O O . ILE A 1 108 ? 7.762 -5.903 2.687 1.00 96.44 108 ILE A O 1
ATOM 843 N N . ALA A 1 109 ? 7.783 -8.022 1.977 1.00 96.38 109 ALA A N 1
ATOM 844 C CA . ALA A 1 109 ? 9.106 -8.303 2.534 1.00 96.38 109 ALA A CA 1
ATOM 845 C C . ALA A 1 109 ? 10.178 -7.329 2.013 1.00 96.38 109 ALA A C 1
ATOM 847 O O . ALA A 1 109 ? 11.082 -6.929 2.742 1.00 96.38 109 ALA A O 1
ATOM 848 N N . THR A 1 110 ? 10.079 -6.897 0.752 1.00 96.94 110 THR A N 1
ATOM 849 C CA . THR A 1 110 ? 11.031 -5.944 0.168 1.00 96.94 110 THR A CA 1
ATOM 850 C C . THR A 1 110 ? 10.972 -4.569 0.836 1.00 96.94 110 THR A C 1
ATOM 852 O O . THR A 1 110 ? 12.025 -3.960 1.033 1.00 96.94 110 THR A O 1
ATOM 855 N N . ILE A 1 111 ? 9.782 -4.056 1.171 1.00 96.62 111 ILE A N 1
ATOM 856 C CA . ILE A 1 111 ? 9.665 -2.743 1.832 1.00 96.62 111 ILE A CA 1
ATOM 857 C C . ILE A 1 111 ? 10.142 -2.793 3.289 1.00 96.62 111 ILE A C 1
ATOM 859 O O . ILE A 1 111 ? 10.733 -1.819 3.755 1.00 96.62 111 ILE A O 1
ATOM 863 N N . GLU A 1 112 ? 9.963 -3.932 3.965 1.00 96.50 112 GLU A N 1
ATOM 864 C CA . GLU A 1 112 ? 10.487 -4.169 5.316 1.00 96.50 112 GLU A CA 1
ATOM 865 C C . GLU A 1 112 ? 12.017 -4.270 5.297 1.00 96.50 112 GLU A C 1
ATOM 867 O O . GLU A 1 112 ? 12.704 -3.516 5.982 1.00 96.50 112 GLU A O 1
ATOM 872 N N . ASN A 1 113 ? 12.571 -5.117 4.423 1.00 96.94 113 ASN A N 1
ATOM 873 C CA . ASN A 1 113 ? 14.017 -5.331 4.304 1.00 96.94 113 ASN A CA 1
ATOM 874 C C . ASN A 1 113 ? 14.791 -4.065 3.904 1.00 96.94 113 ASN A C 1
ATOM 876 O O . ASN A 1 113 ? 15.979 -3.947 4.194 1.00 96.94 113 ASN A O 1
ATOM 880 N N . ARG A 1 114 ? 14.144 -3.122 3.210 1.00 97.12 114 ARG A N 1
ATOM 881 C CA . ARG A 1 114 ? 14.737 -1.827 2.834 1.00 97.12 114 ARG A CA 1
ATOM 882 C C . ARG A 1 114 ? 14.537 -0.735 3.885 1.00 97.12 114 ARG A C 1
ATOM 884 O O . ARG A 1 114 ? 14.962 0.394 3.653 1.00 97.12 114 ARG A O 1
ATOM 891 N N . GLY A 1 115 ? 13.881 -1.045 5.002 1.00 95.56 115 GLY A N 1
ATOM 892 C CA . GLY A 1 115 ? 13.637 -0.098 6.085 1.00 95.56 115 GLY A CA 1
ATOM 893 C C . GLY A 1 115 ? 12.644 1.010 5.729 1.00 95.56 115 GLY A C 1
ATOM 894 O O . GLY A 1 115 ? 12.711 2.091 6.307 1.00 95.56 115 GLY A O 1
ATOM 895 N N . TYR A 1 116 ? 11.735 0.793 4.771 1.00 97.06 116 TYR A N 1
ATOM 896 C CA . TYR A 1 116 ? 10.684 1.770 4.434 1.00 97.06 116 TYR A CA 1
ATOM 897 C C . TYR A 1 116 ? 9.472 1.661 5.360 1.00 97.06 116 TYR A C 1
ATOM 899 O O . TYR A 1 116 ? 8.738 2.630 5.551 1.00 97.06 116 TYR A O 1
ATOM 907 N N . ALA A 1 117 ? 9.266 0.483 5.935 1.00 97.12 117 ALA A N 1
ATOM 908 C CA . ALA A 1 117 ? 8.283 0.231 6.970 1.00 97.12 117 ALA A CA 1
ATOM 909 C C . ALA A 1 117 ? 8.828 -0.829 7.928 1.00 97.12 117 ALA A C 1
ATOM 911 O O . ALA A 1 117 ? 9.672 -1.640 7.553 1.00 97.12 117 ALA A O 1
ATOM 912 N N . SER A 1 118 ? 8.327 -0.826 9.154 1.00 95.94 118 SER A N 1
ATOM 913 C CA . SER A 1 118 ? 8.608 -1.840 10.164 1.00 95.94 118 SER A CA 1
ATOM 914 C C . SER A 1 118 ? 7.309 -2.305 10.810 1.00 95.94 118 SER A C 1
ATOM 916 O O . SER A 1 118 ? 6.256 -1.674 10.671 1.00 95.94 118 SER A O 1
ATOM 918 N N . ARG A 1 119 ? 7.363 -3.430 11.523 1.00 95.00 119 ARG A N 1
ATOM 919 C CA . ARG A 1 119 ? 6.223 -3.908 12.303 1.00 95.00 119 ARG A CA 1
ATOM 920 C C . ARG A 1 119 ? 6.278 -3.349 13.710 1.00 95.00 119 ARG A C 1
ATOM 922 O O . ARG A 1 119 ? 7.285 -3.442 14.402 1.00 95.00 119 ARG A O 1
ATOM 929 N N . THR A 1 120 ? 5.149 -2.813 14.138 1.00 94.94 120 THR A N 1
ATOM 930 C CA . THR A 1 120 ? 4.883 -2.507 15.543 1.00 94.94 120 THR A CA 1
ATOM 931 C C . THR A 1 120 ? 4.801 -3.799 16.370 1.00 94.94 120 THR A C 1
ATOM 933 O O . THR A 1 120 ? 4.569 -4.872 15.805 1.00 94.94 120 THR A O 1
ATOM 936 N N . PRO A 1 121 ? 4.882 -3.727 17.714 1.00 91.56 121 PRO A N 1
ATOM 937 C CA . PRO A 1 121 ? 4.674 -4.892 18.582 1.00 91.56 121 PRO A CA 1
ATOM 938 C C . PRO A 1 121 ? 3.321 -5.595 18.370 1.00 91.56 121 PRO A C 1
ATOM 940 O O . PRO A 1 121 ? 3.201 -6.794 18.595 1.00 91.56 121 PRO A O 1
ATOM 943 N N . GLY A 1 122 ? 2.307 -4.860 17.897 1.00 91.19 122 GLY A N 1
ATOM 944 C CA . GLY A 1 122 ? 0.995 -5.398 17.523 1.00 91.19 122 GLY A CA 1
ATOM 945 C C . GLY A 1 122 ? 0.923 -6.004 16.115 1.00 91.19 122 GLY A C 1
ATOM 946 O O . GLY A 1 122 ? -0.171 -6.313 15.654 1.00 91.19 122 GLY A O 1
ATOM 947 N N . GLY A 1 123 ? 2.048 -6.135 15.403 1.00 93.12 123 GLY A N 1
ATOM 948 C CA . GLY A 1 123 ? 2.119 -6.748 14.072 1.00 93.12 123 GLY A CA 1
ATOM 949 C C . GLY A 1 123 ? 1.594 -5.884 12.919 1.00 93.12 123 GLY A C 1
ATOM 950 O O . GLY A 1 123 ? 1.430 -6.393 11.812 1.00 93.12 123 GLY A O 1
ATOM 951 N N . ARG A 1 124 ? 1.332 -4.593 13.155 1.00 96.25 124 ARG A N 1
ATOM 952 C CA . ARG A 1 124 ? 0.888 -3.623 12.135 1.00 96.25 124 ARG A CA 1
ATOM 953 C C . ARG A 1 124 ? 2.066 -2.860 11.539 1.00 96.25 124 ARG A C 1
ATOM 955 O O . ARG A 1 124 ? 3.043 -2.622 12.250 1.00 96.25 124 ARG A O 1
ATOM 962 N N . PHE A 1 125 ? 1.955 -2.432 10.286 1.00 97.12 125 PHE A N 1
ATOM 963 C CA . PHE A 1 125 ? 2.984 -1.669 9.586 1.00 97.12 125 PHE A CA 1
ATOM 964 C C . PHE A 1 125 ? 3.022 -0.211 10.034 1.00 97.12 125 PHE A C 1
ATOM 966 O O . PHE A 1 125 ? 2.058 0.532 9.855 1.00 97.12 125 PHE A O 1
ATOM 973 N N . SER A 1 126 ? 4.172 0.208 10.550 1.00 96.69 126 SER A N 1
ATOM 974 C CA . SER A 1 126 ? 4.517 1.608 10.749 1.00 96.69 126 SER A CA 1
ATOM 975 C C . SER A 1 126 ? 5.488 2.038 9.650 1.00 96.69 126 SER A C 1
ATOM 977 O O . SER A 1 126 ? 6.533 1.402 9.491 1.00 96.69 126 SER A O 1
ATOM 979 N N . PRO A 1 127 ? 5.190 3.091 8.874 1.00 96.94 127 PRO A N 1
ATOM 980 C CA . PRO A 1 127 ? 6.149 3.609 7.909 1.00 96.94 127 PRO A CA 1
ATOM 981 C C . PRO A 1 127 ? 7.340 4.237 8.646 1.00 96.94 127 PRO A C 1
ATOM 983 O O . PRO A 1 127 ? 7.169 4.848 9.701 1.00 96.94 127 PRO A O 1
ATOM 986 N N . SER A 1 128 ? 8.540 4.098 8.087 1.00 95.94 128 SER A N 1
ATOM 987 C CA . SER A 1 128 ? 9.705 4.848 8.559 1.00 95.94 128 SER A CA 1
ATOM 988 C C . SER A 1 128 ? 9.675 6.273 8.014 1.00 95.94 128 SER A C 1
ATOM 990 O O . SER A 1 128 ? 9.002 6.556 7.018 1.00 95.94 128 SER A O 1
ATOM 992 N N . GLU A 1 129 ? 10.449 7.171 8.619 1.00 94.38 129 GLU A N 1
ATOM 993 C CA . GLU A 1 129 ? 10.605 8.537 8.113 1.00 94.38 129 GLU A CA 1
ATOM 994 C C . GLU A 1 129 ? 11.083 8.545 6.650 1.00 94.38 129 GLU A C 1
ATOM 996 O O . GLU A 1 129 ? 10.509 9.239 5.807 1.00 94.38 129 GLU A O 1
ATOM 1001 N N . LEU A 1 130 ? 12.049 7.677 6.316 1.00 94.75 130 LEU A N 1
ATOM 1002 C CA . LEU A 1 130 ? 12.522 7.465 4.945 1.00 94.75 130 LEU A CA 1
ATOM 1003 C C . LEU A 1 130 ? 11.396 7.002 4.011 1.00 94.75 130 LEU A C 1
ATOM 1005 O O . LEU A 1 130 ? 11.257 7.525 2.903 1.00 94.75 130 LEU A O 1
ATOM 1009 N N . GLY A 1 131 ? 10.579 6.040 4.446 1.00 95.56 131 GLY A N 1
ATOM 1010 C CA . GLY A 1 131 ? 9.437 5.554 3.673 1.00 95.56 131 GLY A CA 1
ATOM 1011 C C . GLY A 1 131 ? 8.422 6.660 3.377 1.00 95.56 131 GLY A C 1
ATOM 1012 O O . GLY A 1 131 ? 7.987 6.812 2.231 1.00 95.56 131 GLY A O 1
ATOM 1013 N N . VAL A 1 132 ? 8.095 7.480 4.381 1.00 94.81 132 VAL A N 1
ATOM 1014 C CA . VAL A 1 132 ? 7.187 8.627 4.230 1.00 94.81 132 VAL A CA 1
ATOM 1015 C C . VAL A 1 132 ? 7.752 9.646 3.239 1.00 94.81 132 VAL A C 1
ATOM 1017 O O . VAL A 1 132 ? 7.044 10.042 2.310 1.00 94.81 132 VAL A O 1
ATOM 1020 N N . ALA A 1 133 ? 9.021 10.036 3.381 1.00 94.06 133 ALA A N 1
ATOM 1021 C CA . ALA A 1 133 ? 9.651 11.012 2.494 1.00 94.06 133 ALA A CA 1
ATOM 1022 C C . ALA A 1 133 ? 9.739 10.524 1.045 1.00 94.06 133 ALA A C 1
ATOM 1024 O O . ALA A 1 133 ? 9.484 11.296 0.122 1.00 94.06 133 ALA A O 1
ATOM 1025 N N . LEU A 1 134 ? 10.039 9.239 0.821 1.00 93.50 134 LEU A N 1
ATOM 1026 C CA . LEU A 1 134 ? 10.047 8.651 -0.521 1.00 93.50 134 LEU A CA 1
ATOM 1027 C C . LEU A 1 134 ? 8.665 8.735 -1.173 1.00 93.50 134 LEU A C 1
ATOM 1029 O O . LEU A 1 134 ? 8.545 9.184 -2.314 1.00 93.50 134 LEU A O 1
ATOM 1033 N N . VAL A 1 135 ? 7.611 8.341 -0.452 1.00 93.38 135 VAL A N 1
ATOM 1034 C CA . VAL A 1 135 ? 6.234 8.394 -0.962 1.00 93.38 135 VAL A CA 1
ATOM 1035 C C . VAL A 1 135 ? 5.806 9.834 -1.249 1.00 93.38 135 VAL A C 1
ATOM 1037 O O . VAL A 1 135 ? 5.192 10.082 -2.286 1.00 93.38 135 VAL A O 1
ATOM 1040 N N . GLN A 1 136 ? 6.159 10.791 -0.387 1.00 91.12 136 GLN A N 1
ATOM 1041 C CA . GLN A 1 136 ? 5.860 12.213 -0.594 1.00 91.12 136 GLN A CA 1
ATOM 1042 C C . GLN A 1 136 ? 6.643 12.800 -1.777 1.00 91.12 136 GLN A C 1
ATOM 1044 O O . GLN A 1 136 ? 6.051 13.449 -2.641 1.00 91.12 136 GLN A O 1
ATOM 1049 N N . GLY A 1 137 ? 7.941 12.505 -1.877 1.00 90.75 137 GLY A N 1
ATOM 1050 C CA . GLY A 1 137 ? 8.812 12.963 -2.958 1.00 90.75 137 GLY A CA 1
ATOM 1051 C C . GLY A 1 137 ? 8.368 12.441 -4.324 1.00 90.75 137 GLY A C 1
ATOM 1052 O O . GLY A 1 137 ? 8.161 13.224 -5.251 1.00 90.75 137 GLY A O 1
ATOM 1053 N N . PHE A 1 138 ? 8.124 11.132 -4.454 1.00 89.69 138 PHE A N 1
ATOM 1054 C CA . PHE A 1 138 ? 7.568 10.556 -5.686 1.00 89.69 138 PHE A CA 1
ATOM 1055 C C . PHE A 1 138 ? 6.119 10.989 -5.936 1.00 89.69 138 PHE A C 1
ATOM 1057 O O . PHE A 1 138 ? 5.690 11.149 -7.083 1.00 89.69 138 PHE A O 1
ATOM 1064 N N . GLY A 1 139 ? 5.360 11.197 -4.863 1.00 87.31 139 GLY A N 1
ATOM 1065 C CA . GLY A 1 139 ? 3.995 11.691 -4.891 1.00 87.31 139 GLY A CA 1
ATOM 1066 C C . GLY A 1 139 ? 3.878 13.129 -5.378 1.00 87.31 139 GLY A C 1
ATOM 1067 O O . GLY A 1 139 ? 2.789 13.505 -5.772 1.00 87.31 139 GLY A O 1
ATOM 1068 N N . ALA A 1 140 ? 4.948 13.924 -5.422 1.00 84.50 140 ALA A N 1
ATOM 1069 C CA . ALA A 1 140 ? 4.911 15.304 -5.907 1.00 84.50 140 ALA A CA 1
ATOM 1070 C C . ALA A 1 140 ? 4.903 15.428 -7.446 1.00 84.50 140 ALA A C 1
ATOM 1072 O O . ALA A 1 140 ? 4.550 16.479 -7.983 1.00 84.50 140 ALA A O 1
ATOM 1073 N N . PHE A 1 141 ? 5.217 14.357 -8.181 1.00 80.62 141 PHE A N 1
ATOM 1074 C CA . PHE A 1 141 ? 5.279 14.354 -9.651 1.00 80.62 141 PHE A CA 1
ATOM 1075 C C . PHE A 1 141 ? 3.906 14.221 -10.353 1.00 80.62 141 PHE A C 1
ATOM 1077 O O . PHE A 1 141 ? 3.839 13.827 -11.516 1.00 80.62 141 PHE A O 1
ATOM 1084 N N . GLN A 1 142 ? 2.797 14.581 -9.688 1.00 66.56 142 GLN A N 1
ATOM 1085 C CA . GLN A 1 142 ? 1.396 14.295 -10.093 1.00 66.56 142 GLN A CA 1
ATOM 1086 C C . GLN A 1 142 ? 0.907 14.940 -11.407 1.00 66.56 142 GLN A C 1
ATOM 1088 O O . GLN A 1 142 ? -0.273 14.817 -11.753 1.00 66.56 142 GLN A O 1
ATOM 1093 N N . ASN A 1 143 ? 1.767 15.678 -12.112 1.00 55.19 143 ASN A N 1
ATOM 1094 C CA . ASN A 1 143 ? 1.387 16.599 -13.187 1.00 55.19 143 ASN A CA 1
ATOM 1095 C C . ASN A 1 143 ? 1.975 16.234 -14.557 1.00 55.19 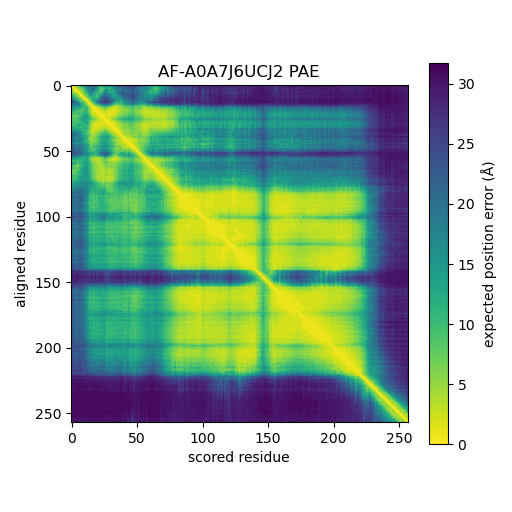143 ASN A C 1
ATOM 1097 O O . ASN A 1 143 ? 2.110 17.099 -15.426 1.00 55.19 143 ASN A O 1
ATOM 1101 N N . LEU A 1 144 ? 2.279 14.957 -14.795 1.00 55.69 144 LEU A N 1
ATOM 1102 C CA . LEU A 1 144 ? 2.376 14.489 -16.175 1.00 55.69 144 LEU A CA 1
ATOM 1103 C C . LEU A 1 144 ? 0.992 14.560 -16.813 1.00 55.69 144 LEU A C 1
ATOM 1105 O O . LEU A 1 144 ? 0.056 13.923 -16.336 1.00 55.69 144 LEU A O 1
ATOM 1109 N N . HIS A 1 145 ? 0.891 15.318 -17.900 1.00 52.62 145 HIS A N 1
ATOM 1110 C CA . HIS A 1 145 ? -0.195 15.167 -18.851 1.00 52.62 145 HIS A CA 1
ATOM 1111 C C . HIS A 1 145 ? 0.219 14.033 -19.786 1.00 52.62 145 HIS A C 1
ATOM 1113 O O . HIS A 1 145 ? 1.247 14.131 -20.462 1.00 52.62 145 HIS A O 1
ATOM 1119 N N . GLY A 1 146 ? -0.557 12.947 -19.829 1.00 48.31 146 GLY A N 1
ATOM 1120 C CA . GLY A 1 146 ? -0.484 12.024 -20.960 1.00 48.31 146 GLY A CA 1
ATOM 1121 C C . GLY A 1 146 ? -0.613 12.805 -22.273 1.00 48.31 146 GLY A C 1
ATOM 1122 O O . GLY A 1 146 ? -1.203 13.885 -22.298 1.00 48.31 146 GLY A O 1
ATOM 1123 N N . ARG A 1 147 ? -0.075 12.265 -23.372 1.00 43.66 147 ARG A N 1
ATOM 1124 C CA . ARG A 1 147 ? -0.101 12.888 -24.713 1.00 43.66 147 ARG A CA 1
ATOM 1125 C C . ARG A 1 147 ? -1.513 13.329 -25.164 1.00 43.66 147 ARG A C 1
ATOM 1127 O O . ARG A 1 147 ? -1.612 14.189 -26.032 1.00 43.66 147 ARG A O 1
ATOM 1134 N N . ASP A 1 148 ? -2.552 12.813 -24.498 1.00 47.97 148 ASP A N 1
ATOM 1135 C CA . ASP A 1 148 ? -3.977 13.056 -24.737 1.00 47.97 148 ASP A CA 1
ATOM 1136 C C . ASP A 1 148 ? -4.730 13.707 -23.544 1.00 47.97 148 ASP A C 1
ATOM 1138 O O . ASP A 1 148 ? -5.955 13.736 -23.527 1.00 47.97 148 ASP A O 1
ATOM 1142 N N . GLY A 1 149 ? -4.035 14.231 -22.524 1.00 49.94 149 GLY A N 1
ATOM 1143 C CA . GLY A 1 149 ? -4.641 15.005 -21.422 1.00 49.94 149 GLY A CA 1
ATOM 1144 C C . GLY A 1 149 ? -5.433 14.218 -20.362 1.00 49.94 149 GLY A C 1
ATOM 1145 O O . GLY A 1 149 ? -5.826 14.809 -19.361 1.00 49.94 149 GLY A O 1
ATOM 1146 N N . ASP A 1 150 ? -5.625 12.907 -20.532 1.00 46.84 150 ASP A N 1
ATOM 1147 C CA . ASP A 1 150 ? -6.500 12.089 -19.667 1.00 46.84 150 ASP A CA 1
ATOM 1148 C C . ASP A 1 150 ? -5.764 11.380 -18.508 1.00 46.84 150 ASP A C 1
ATOM 1150 O O . ASP A 1 150 ? -6.351 10.979 -17.504 1.00 46.84 150 ASP A O 1
ATOM 1154 N N . PHE A 1 151 ? -4.436 11.247 -18.595 1.00 52.44 151 PHE A N 1
ATOM 1155 C CA . PHE A 1 151 ? -3.666 10.464 -17.627 1.00 52.44 151 PHE A CA 1
ATOM 1156 C C . PHE A 1 151 ? -2.820 11.348 -16.711 1.00 52.44 151 PHE A C 1
ATOM 1158 O O . PHE A 1 151 ? -1.787 11.863 -17.138 1.00 52.44 151 PHE A O 1
ATOM 1165 N N . ARG A 1 152 ? -3.238 11.481 -15.444 1.00 61.12 152 ARG A N 1
ATOM 1166 C CA . ARG A 1 152 ? -2.405 12.023 -14.357 1.00 61.12 152 ARG A CA 1
ATOM 1167 C C . ARG A 1 152 ? -1.565 10.895 -13.776 1.00 61.12 152 ARG A C 1
ATOM 1169 O O . ARG A 1 152 ? -2.081 10.051 -13.039 1.00 61.12 152 ARG A O 1
ATOM 1176 N N . LEU A 1 153 ? -0.277 10.866 -14.107 1.00 66.81 153 LEU A N 1
ATOM 1177 C CA . LEU A 1 153 ? 0.622 9.876 -13.525 1.00 66.81 153 LEU A CA 1
ATOM 1178 C C . LEU A 1 153 ? 0.955 10.256 -12.077 1.00 66.81 153 LEU A C 1
ATOM 1180 O O . LEU A 1 153 ? 1.515 11.317 -11.821 1.00 66.81 153 LEU A O 1
ATOM 1184 N N . HIS A 1 154 ? 0.642 9.363 -11.141 1.00 77.69 154 HIS A N 1
ATOM 1185 C CA . HIS A 1 154 ? 1.031 9.468 -9.737 1.00 77.69 154 HIS A CA 1
ATOM 1186 C C . HIS A 1 154 ? 1.924 8.273 -9.397 1.00 77.69 154 HIS A C 1
ATOM 1188 O O . HIS A 1 154 ? 1.434 7.151 -9.290 1.00 77.69 154 HIS A O 1
ATOM 1194 N N . LEU A 1 155 ? 3.232 8.503 -9.252 1.00 85.50 155 LEU A N 1
ATOM 1195 C CA . LEU A 1 155 ? 4.231 7.429 -9.152 1.00 85.50 155 LEU A CA 1
ATOM 1196 C C . LEU A 1 155 ? 4.074 6.559 -7.900 1.00 85.50 155 LEU A C 1
ATOM 1198 O O . LEU A 1 155 ? 4.352 5.368 -7.952 1.00 85.50 155 LEU A O 1
ATOM 1202 N N . ALA A 1 156 ? 3.575 7.132 -6.804 1.00 87.62 156 ALA A N 1
ATOM 1203 C CA . ALA A 1 156 ? 3.281 6.385 -5.582 1.00 87.62 156 ALA A CA 1
ATOM 1204 C C . ALA A 1 156 ? 1.864 5.770 -5.550 1.00 87.62 156 ALA A C 1
ATOM 1206 O O . ALA A 1 156 ? 1.486 5.158 -4.558 1.00 87.62 156 ALA A O 1
ATOM 1207 N N . ALA A 1 157 ? 1.056 5.944 -6.605 1.00 89.25 157 ALA A N 1
ATOM 1208 C CA . ALA A 1 157 ? -0.280 5.352 -6.678 1.00 89.25 157 ALA A CA 1
ATOM 1209 C C . ALA A 1 157 ? -0.231 4.014 -7.434 1.00 89.25 157 ALA A C 1
ATOM 1211 O O . ALA A 1 157 ? 0.538 3.873 -8.386 1.00 89.25 157 ALA A O 1
ATOM 1212 N N . PRO A 1 158 ? -1.114 3.055 -7.108 1.00 92.50 158 PRO A N 1
ATOM 1213 C CA . PRO A 1 158 ? -1.073 1.713 -7.692 1.00 92.50 158 PRO A CA 1
ATOM 1214 C C . PRO A 1 158 ? -1.428 1.669 -9.187 1.00 92.50 158 PRO A C 1
ATOM 1216 O O . PRO A 1 158 ? -1.116 0.695 -9.863 1.00 92.50 158 PRO A O 1
ATOM 1219 N N . ARG A 1 159 ? -2.046 2.725 -9.735 1.00 89.44 159 ARG A N 1
ATOM 1220 C CA . ARG A 1 159 ? -2.632 2.747 -11.089 1.00 89.44 159 ARG A CA 1
ATOM 1221 C C . ARG A 1 159 ? -1.682 2.303 -12.199 1.00 89.44 159 ARG A C 1
ATOM 1223 O O . ARG A 1 159 ? -2.064 1.486 -13.029 1.00 89.44 159 ARG A O 1
ATOM 1230 N N . LEU A 1 160 ? -0.460 2.843 -12.232 1.00 88.88 160 LEU A N 1
ATOM 1231 C CA . LEU A 1 160 ? 0.507 2.489 -13.277 1.00 88.88 160 LEU A CA 1
ATOM 1232 C C . LEU A 1 160 ? 0.874 1.004 -13.198 1.00 88.88 160 LEU A C 1
ATOM 1234 O O . LEU A 1 160 ? 0.946 0.332 -14.224 1.00 88.88 160 LEU A O 1
ATOM 1238 N N . ARG A 1 161 ? 1.076 0.495 -11.978 1.00 93.00 161 ARG A N 1
ATOM 1239 C CA . ARG A 1 161 ? 1.399 -0.912 -11.759 1.00 93.00 161 ARG A CA 1
ATOM 1240 C C . ARG A 1 161 ? 0.230 -1.805 -12.158 1.00 93.00 161 ARG A C 1
ATOM 1242 O O . ARG A 1 161 ? 0.448 -2.740 -12.914 1.00 93.00 161 ARG A O 1
ATOM 1249 N N . ALA A 1 162 ? -0.987 -1.468 -11.742 1.00 93.50 162 ALA A N 1
ATOM 1250 C CA . ALA A 1 162 ? -2.191 -2.213 -12.096 1.00 93.50 162 ALA A CA 1
ATOM 1251 C C . ALA A 1 162 ? -2.386 -2.306 -13.617 1.00 93.50 162 ALA A C 1
ATOM 1253 O O . ALA A 1 162 ? -2.699 -3.367 -14.150 1.00 93.50 162 ALA A O 1
ATOM 1254 N N . GLN A 1 163 ? -2.112 -1.218 -14.343 1.00 91.12 163 GLN A N 1
ATOM 1255 C CA . GLN A 1 163 ? -2.158 -1.224 -15.805 1.00 91.12 163 GLN A CA 1
ATOM 1256 C C . GLN A 1 163 ? -1.107 -2.163 -16.423 1.00 91.12 163 GLN A C 1
ATOM 1258 O O . GLN A 1 163 ? -1.381 -2.801 -17.439 1.00 91.12 163 GLN A O 1
ATOM 1263 N N . MET A 1 164 ? 0.085 -2.261 -15.826 1.00 92.06 164 MET A N 1
ATOM 1264 C CA . MET A 1 164 ? 1.126 -3.193 -16.275 1.00 92.06 164 MET A CA 1
ATOM 1265 C C . MET A 1 164 ? 0.751 -4.650 -15.994 1.00 92.06 164 MET A C 1
ATOM 1267 O O . MET A 1 164 ? 0.978 -5.489 -16.861 1.00 92.06 164 MET A O 1
ATOM 1271 N N . GLU A 1 165 ? 0.160 -4.946 -14.834 1.00 94.50 165 GLU A N 1
ATOM 1272 C CA . GLU A 1 165 ? -0.369 -6.282 -14.509 1.00 94.50 165 GLU A CA 1
ATOM 1273 C C . GLU A 1 165 ? -1.459 -6.686 -15.514 1.00 94.50 165 GLU A C 1
ATOM 1275 O O . GLU A 1 165 ? -1.367 -7.736 -16.146 1.00 94.50 165 GLU A O 1
ATOM 1280 N N . ALA A 1 166 ? -2.421 -5.796 -15.780 1.00 94.00 166 ALA A N 1
ATOM 1281 C CA . ALA A 1 166 ? -3.471 -6.028 -16.771 1.00 94.00 166 ALA A CA 1
ATOM 1282 C C . ALA A 1 166 ? -2.910 -6.259 -18.189 1.00 94.00 166 ALA A C 1
ATOM 1284 O O . ALA A 1 166 ? -3.397 -7.108 -18.937 1.00 94.00 166 ALA A O 1
ATOM 1285 N N . ASP A 1 167 ? -1.859 -5.531 -18.571 1.00 94.19 167 ASP A N 1
ATOM 1286 C CA . ASP A 1 167 ? -1.162 -5.742 -19.839 1.00 94.19 167 ASP A CA 1
ATOM 1287 C C . ASP A 1 167 ? -0.455 -7.104 -19.905 1.00 94.19 167 ASP A C 1
ATOM 1289 O O . ASP A 1 167 ? -0.469 -7.747 -20.959 1.00 94.19 167 ASP A O 1
ATOM 1293 N N . MET A 1 168 ? 0.160 -7.551 -18.805 1.00 94.31 168 MET A N 1
ATOM 1294 C CA . MET A 1 168 ? 0.773 -8.881 -18.713 1.00 94.31 168 MET A CA 1
ATOM 1295 C C . MET A 1 168 ? -0.284 -9.986 -18.808 1.00 94.31 168 MET A C 1
ATOM 1297 O O . MET A 1 168 ? -0.069 -10.966 -19.523 1.00 94.31 168 MET A O 1
ATOM 1301 N N . ASP A 1 169 ? -1.459 -9.785 -18.214 1.00 95.12 169 ASP A N 1
ATOM 1302 C CA . ASP A 1 169 ? -2.607 -10.683 -18.352 1.00 95.12 169 ASP A CA 1
ATOM 1303 C C . ASP A 1 169 ? -3.085 -10.807 -19.805 1.00 95.12 169 ASP A C 1
ATOM 1305 O O . ASP A 1 169 ? -3.387 -11.907 -20.279 1.00 95.12 169 ASP A O 1
ATOM 1309 N N . LEU A 1 170 ? -3.129 -9.699 -20.554 1.00 96.19 170 LEU A N 1
ATOM 1310 C CA . LEU A 1 170 ? -3.471 -9.733 -21.981 1.00 96.19 170 LEU A CA 1
ATOM 1311 C C . LEU A 1 170 ? -2.447 -10.529 -22.795 1.00 96.19 170 LEU A C 1
ATOM 1313 O O . LEU A 1 170 ? -2.830 -11.230 -23.736 1.00 96.19 170 LEU A O 1
ATOM 1317 N N . VAL A 1 171 ? -1.162 -10.448 -22.437 1.00 96.88 171 VAL A N 1
ATOM 1318 C CA . VAL A 1 171 ? -0.113 -11.271 -23.053 1.00 96.88 171 VAL A CA 1
ATOM 1319 C C . VAL A 1 171 ? -0.311 -12.746 -22.707 1.00 96.88 171 VAL A C 1
ATOM 1321 O O . VAL A 1 171 ? -0.273 -13.584 -23.607 1.00 96.88 171 VAL A O 1
ATOM 1324 N N . ALA A 1 172 ? -0.593 -13.071 -21.443 1.00 95.19 172 ALA A N 1
ATOM 1325 C CA . ALA A 1 172 ? -0.840 -14.444 -21.002 1.00 95.19 172 ALA A CA 1
ATOM 1326 C C . ALA A 1 172 ? -2.040 -15.089 -21.720 1.00 95.19 172 ALA A C 1
ATOM 1328 O O . ALA A 1 172 ? -2.003 -16.271 -22.056 1.00 95.19 172 ALA A O 1
ATOM 1329 N N . ARG A 1 173 ? -3.083 -14.304 -22.022 1.00 96.75 173 ARG A N 1
ATOM 1330 C CA . ARG A 1 173 ? -4.271 -14.747 -22.778 1.00 96.75 173 ARG A CA 1
ATOM 1331 C C . ARG A 1 173 ? -4.084 -14.727 -24.302 1.00 96.75 173 ARG A C 1
ATOM 1333 O O . ARG A 1 173 ? -5.003 -15.098 -25.027 1.00 96.75 173 ARG A O 1
ATOM 1340 N N . GLY A 1 174 ? -2.933 -14.271 -24.803 1.00 95.88 174 GLY A N 1
ATOM 1341 C CA . GLY A 1 174 ? -2.636 -14.174 -26.237 1.00 95.88 174 GLY A CA 1
ATOM 1342 C C . GLY A 1 174 ? -3.319 -13.010 -26.969 1.00 95.88 174 GLY A C 1
ATOM 1343 O O . GLY A 1 174 ? -3.276 -12.960 -28.196 1.00 95.88 174 GLY A O 1
ATOM 1344 N N . ALA A 1 175 ? -3.933 -12.067 -26.247 1.00 96.31 175 ALA A N 1
ATOM 1345 C CA . ALA A 1 175 ? -4.608 -10.895 -26.815 1.00 96.31 175 ALA A CA 1
ATOM 1346 C C . ALA A 1 175 ? -3.647 -9.731 -27.133 1.00 96.31 175 ALA A C 1
ATOM 1348 O O . ALA A 1 175 ? -3.979 -8.847 -27.922 1.00 96.31 175 ALA A O 1
ATOM 1349 N N . LYS A 1 176 ? -2.451 -9.726 -26.531 1.00 95.19 176 LYS A N 1
ATOM 1350 C CA . LYS A 1 176 ? -1.375 -8.750 -26.762 1.00 95.19 176 LYS A CA 1
ATOM 1351 C C . LYS A 1 176 ? -0.058 -9.491 -26.975 1.00 95.19 176 LYS A C 1
ATOM 1353 O O . LYS A 1 176 ? 0.173 -10.532 -26.368 1.00 95.19 176 LYS A O 1
ATOM 1358 N N . THR A 1 177 ? 0.828 -8.980 -27.829 1.00 97.25 177 THR A N 1
ATOM 1359 C CA . THR A 1 177 ? 2.153 -9.597 -28.005 1.00 97.25 177 THR A CA 1
ATOM 1360 C C . THR A 1 177 ? 3.124 -9.099 -26.940 1.00 97.25 177 THR A C 1
ATOM 1362 O O . THR A 1 177 ? 3.071 -7.938 -26.528 1.00 97.25 177 THR A O 1
ATOM 1365 N N . LYS A 1 178 ? 4.065 -9.956 -26.530 1.00 96.44 178 LYS A N 1
ATOM 1366 C CA . LYS A 1 178 ? 5.129 -9.578 -25.588 1.00 96.44 178 LYS A CA 1
ATOM 1367 C C . LYS A 1 178 ? 5.889 -8.335 -26.059 1.00 96.44 178 LYS A C 1
ATOM 1369 O O . LYS A 1 178 ? 6.079 -7.410 -25.279 1.00 96.44 178 LYS A O 1
ATOM 1374 N N . ASP A 1 179 ? 6.278 -8.289 -27.331 1.00 97.00 179 ASP A N 1
ATOM 1375 C CA . ASP A 1 179 ? 7.099 -7.194 -27.862 1.00 97.00 179 ASP A CA 1
ATOM 1376 C C . ASP A 1 179 ? 6.374 -5.846 -27.810 1.00 97.00 179 ASP A C 1
ATOM 1378 O O . ASP A 1 179 ? 6.968 -4.832 -27.444 1.00 97.00 179 ASP A O 1
ATOM 1382 N N . THR A 1 180 ? 5.070 -5.828 -28.110 1.00 95.38 180 THR A N 1
ATOM 1383 C CA . THR A 1 180 ? 4.272 -4.595 -28.036 1.00 95.38 180 THR A CA 1
ATOM 1384 C C . THR A 1 180 ? 4.082 -4.129 -26.594 1.00 95.38 180 THR A C 1
ATOM 1386 O O . THR A 1 180 ? 4.200 -2.934 -26.321 1.00 95.38 180 THR A O 1
ATOM 1389 N N . MET A 1 181 ? 3.849 -5.055 -25.659 1.00 94.69 181 MET A N 1
ATOM 1390 C CA . MET A 1 181 ? 3.761 -4.755 -24.227 1.00 94.69 181 MET A CA 1
ATOM 1391 C C . MET A 1 181 ? 5.082 -4.200 -23.678 1.00 94.69 181 MET A C 1
ATOM 1393 O O . MET A 1 181 ? 5.088 -3.139 -23.054 1.00 94.69 181 MET A O 1
ATOM 1397 N N . VAL A 1 182 ? 6.209 -4.854 -23.974 1.00 96.19 182 VAL A N 1
ATOM 1398 C CA . VAL A 1 182 ? 7.536 -4.421 -23.514 1.00 96.19 182 VAL A CA 1
ATOM 1399 C C . VAL A 1 182 ? 7.892 -3.050 -24.090 1.00 96.19 182 VAL A C 1
ATOM 1401 O O . VAL A 1 182 ? 8.336 -2.177 -23.346 1.00 96.19 182 VAL A O 1
ATOM 1404 N N . ALA A 1 183 ? 7.650 -2.813 -25.383 1.00 94.69 183 ALA A N 1
ATOM 1405 C CA . ALA A 1 183 ? 7.917 -1.519 -26.011 1.00 94.69 183 ALA A CA 1
ATOM 1406 C C . ALA A 1 183 ? 7.095 -0.378 -25.381 1.00 94.69 183 ALA A C 1
ATOM 1408 O O . ALA A 1 183 ? 7.635 0.702 -25.121 1.00 94.69 183 ALA A O 1
ATOM 1409 N N . ALA A 1 184 ? 5.811 -0.614 -25.090 1.00 90.50 184 ALA A N 1
ATOM 1410 C CA . ALA A 1 184 ? 4.950 0.356 -24.413 1.00 90.50 184 ALA A CA 1
ATOM 1411 C C . ALA A 1 184 ? 5.419 0.638 -22.973 1.00 90.50 184 ALA A C 1
ATOM 1413 O O . ALA A 1 184 ? 5.524 1.800 -22.565 1.00 90.50 184 ALA A O 1
ATOM 1414 N N . CYS A 1 185 ? 5.771 -0.414 -22.228 1.00 92.00 185 CYS A N 1
ATOM 1415 C CA . CYS A 1 185 ? 6.282 -0.305 -20.864 1.00 92.00 185 CYS A CA 1
ATOM 1416 C C . CYS A 1 185 ? 7.590 0.500 -20.820 1.00 92.00 185 CYS A C 1
ATOM 1418 O O . CYS A 1 185 ? 7.687 1.483 -20.086 1.00 92.00 185 CYS A O 1
ATOM 1420 N N . LEU A 1 186 ? 8.564 0.166 -21.674 1.00 94.50 186 LEU A N 1
ATOM 1421 C CA . LEU A 1 186 ? 9.842 0.881 -21.756 1.00 94.50 186 LEU A CA 1
ATOM 1422 C C . LEU A 1 186 ? 9.670 2.342 -22.168 1.00 94.50 186 LEU A C 1
ATOM 1424 O O . LEU A 1 186 ? 10.359 3.211 -21.638 1.00 94.50 186 LEU A O 1
ATOM 1428 N N . THR A 1 187 ? 8.742 2.630 -23.083 1.00 91.69 187 THR A N 1
ATOM 1429 C CA . THR A 1 187 ? 8.438 4.011 -23.480 1.00 91.69 187 THR A CA 1
ATOM 1430 C C . THR A 1 187 ? 7.931 4.816 -22.285 1.00 91.69 187 THR A C 1
ATOM 1432 O O . THR A 1 187 ? 8.422 5.917 -22.037 1.00 91.69 187 THR A O 1
ATOM 1435 N N . THR A 1 188 ? 7.011 4.242 -21.507 1.00 88.94 188 THR A N 1
ATOM 1436 C CA . THR A 1 188 ? 6.458 4.877 -20.304 1.00 88.94 188 THR A CA 1
ATOM 1437 C C . THR A 1 188 ? 7.536 5.068 -19.234 1.00 88.94 188 THR A C 1
ATOM 1439 O O . THR A 1 188 ? 7.721 6.173 -18.730 1.00 88.94 188 THR A O 1
ATOM 1442 N N . MET A 1 189 ? 8.324 4.028 -18.939 1.00 90.56 189 MET A N 1
ATOM 1443 C CA . MET A 1 189 ? 9.396 4.102 -17.940 1.00 90.56 189 MET A CA 1
ATOM 1444 C C . MET A 1 189 ? 10.493 5.095 -18.323 1.00 90.56 189 MET A C 1
ATOM 1446 O O . MET A 1 189 ? 11.005 5.805 -17.462 1.00 90.56 189 MET A O 1
ATOM 1450 N N . ARG A 1 190 ? 10.826 5.211 -19.614 1.00 91.94 190 ARG A N 1
ATOM 1451 C CA . ARG A 1 190 ? 11.794 6.204 -20.091 1.00 91.94 190 ARG A CA 1
ATOM 1452 C C . ARG A 1 190 ? 11.312 7.631 -19.839 1.00 91.94 190 ARG A C 1
ATOM 1454 O O . ARG A 1 190 ? 12.110 8.466 -19.430 1.00 91.94 190 ARG A O 1
ATOM 1461 N N . GLN A 1 191 ? 10.033 7.913 -20.077 1.00 87.62 191 GLN A N 1
ATOM 1462 C CA . GLN A 1 191 ? 9.457 9.236 -19.816 1.00 87.62 191 GLN A CA 1
ATOM 1463 C C . GLN A 1 191 ? 9.499 9.581 -18.326 1.00 87.62 191 GLN A C 1
ATOM 1465 O O . GLN A 1 191 ? 9.894 10.688 -17.967 1.00 87.62 191 GLN A O 1
ATOM 1470 N N . ILE A 1 192 ? 9.152 8.615 -17.469 1.00 88.69 192 ILE A N 1
ATOM 1471 C CA . ILE A 1 192 ? 9.241 8.760 -16.011 1.00 88.69 192 ILE A CA 1
ATOM 1472 C C . ILE A 1 192 ? 10.680 9.044 -15.590 1.00 88.69 192 ILE A C 1
ATOM 1474 O O . ILE A 1 192 ? 10.922 9.991 -14.849 1.00 88.69 192 ILE A O 1
ATOM 1478 N N . TYR A 1 193 ? 11.632 8.255 -16.090 1.00 90.75 193 TYR A N 1
ATOM 1479 C CA . TYR A 1 193 ? 13.043 8.406 -15.756 1.00 90.75 193 TYR A CA 1
ATOM 1480 C C . TYR A 1 193 ? 13.569 9.798 -16.112 1.00 90.75 193 TYR A C 1
ATOM 1482 O O . TYR A 1 193 ? 14.134 10.457 -15.247 1.00 90.75 193 TYR A O 1
ATOM 1490 N N . VAL A 1 194 ? 13.341 10.265 -17.347 1.00 89.00 194 VAL A N 1
ATOM 1491 C CA . VAL A 1 194 ? 13.782 11.600 -17.790 1.00 89.00 194 VAL A CA 1
ATOM 1492 C C . VAL A 1 194 ? 13.211 12.674 -16.869 1.00 89.00 194 VAL A C 1
ATOM 1494 O O . VAL A 1 194 ? 13.967 13.473 -16.329 1.00 89.00 194 VAL A O 1
ATOM 1497 N N . MET A 1 195 ? 11.906 12.627 -16.599 1.00 84.44 195 MET A N 1
ATOM 1498 C CA . MET A 1 195 ? 11.233 13.604 -15.745 1.00 84.44 195 MET A CA 1
ATOM 1499 C C . MET A 1 195 ? 11.787 13.635 -14.313 1.00 84.44 195 MET A C 1
ATOM 1501 O O . MET A 1 195 ? 12.071 14.715 -13.800 1.00 84.44 195 MET A O 1
ATOM 1505 N N . VAL A 1 196 ? 11.994 12.476 -13.684 1.00 88.25 196 VAL A N 1
ATOM 1506 C CA . VAL A 1 196 ? 12.570 12.412 -12.330 1.00 88.25 196 VAL A CA 1
ATOM 1507 C C . VAL A 1 196 ? 14.037 12.854 -12.334 1.00 88.25 196 VAL A C 1
ATOM 1509 O O . VAL A 1 196 ? 14.467 13.553 -11.422 1.00 88.25 196 VAL A O 1
ATOM 1512 N N . SER A 1 197 ? 14.803 12.488 -13.366 1.00 89.75 197 SER A N 1
ATOM 1513 C CA . SER A 1 197 ? 16.230 12.818 -13.466 1.00 89.75 197 SER A CA 1
ATOM 1514 C C . SER A 1 197 ? 16.501 14.299 -13.748 1.00 89.75 197 SER A C 1
ATOM 1516 O O . SER A 1 197 ? 17.476 14.848 -13.244 1.00 89.75 197 SER A O 1
ATOM 1518 N N . GLU A 1 198 ? 15.641 14.959 -14.527 1.00 88.38 198 GLU A N 1
ATOM 1519 C CA . GLU A 1 198 ? 15.757 16.386 -14.848 1.00 88.38 198 GLU A CA 1
ATOM 1520 C C . GLU A 1 198 ? 15.114 17.272 -13.769 1.00 88.38 198 GLU A C 1
ATOM 1522 O O . GLU A 1 198 ? 15.496 18.433 -13.601 1.00 88.38 198 GLU A O 1
ATOM 1527 N N . GLY A 1 199 ? 14.157 16.724 -13.013 1.00 85.56 199 GLY A N 1
ATOM 1528 C CA . GLY A 1 199 ? 13.419 17.420 -11.963 1.00 85.56 199 GLY A CA 1
ATOM 1529 C C . GLY A 1 199 ? 13.504 16.767 -10.579 1.00 85.56 199 GLY A C 1
ATOM 1530 O O . GLY A 1 199 ? 12.455 16.498 -9.998 1.00 85.56 199 GLY A O 1
ATOM 1531 N N . PRO A 1 200 ? 14.692 16.518 -9.996 1.00 88.19 200 PRO A N 1
ATOM 1532 C CA . PRO A 1 200 ? 14.812 15.803 -8.721 1.00 88.19 200 PRO A CA 1
ATOM 1533 C C . PRO A 1 200 ? 14.371 16.630 -7.503 1.00 88.19 200 PRO A C 1
ATOM 1535 O O . PRO A 1 200 ? 14.298 16.101 -6.396 1.00 88.19 200 PRO A O 1
ATOM 1538 N N . GLN A 1 201 ? 14.055 17.919 -7.680 1.00 90.69 201 GLN A N 1
ATOM 1539 C CA . GLN A 1 201 ? 13.829 18.870 -6.587 1.00 90.69 201 GLN A CA 1
ATOM 1540 C C . GLN A 1 201 ? 12.776 18.414 -5.563 1.00 90.69 201 GLN A C 1
ATOM 1542 O O . GLN A 1 201 ? 12.993 18.661 -4.377 1.00 90.69 201 GLN A O 1
ATOM 1547 N N . PRO A 1 202 ? 11.658 17.760 -5.947 1.00 89.06 202 PRO A N 1
ATOM 1548 C CA . PRO A 1 202 ? 10.702 17.269 -4.963 1.00 89.06 202 PRO A CA 1
ATOM 1549 C C . PRO A 1 202 ? 11.272 16.165 -4.067 1.00 89.06 202 PRO A C 1
ATOM 1551 O O . PRO A 1 202 ? 11.014 16.173 -2.869 1.00 89.06 202 PRO A O 1
ATOM 1554 N N . ILE A 1 203 ? 12.080 15.256 -4.621 1.00 90.62 203 ILE A N 1
ATOM 1555 C CA . ILE A 1 203 ? 12.735 14.191 -3.847 1.00 90.62 203 ILE A CA 1
ATOM 1556 C C . ILE A 1 203 ? 13.823 14.801 -2.965 1.00 90.62 203 ILE A C 1
ATOM 1558 O O . ILE A 1 203 ? 13.830 14.566 -1.762 1.00 90.62 203 ILE A O 1
ATOM 1562 N N . ASP A 1 204 ? 14.687 15.644 -3.537 1.00 92.75 204 ASP A N 1
ATOM 1563 C CA . ASP A 1 204 ? 15.753 16.335 -2.803 1.00 92.75 204 ASP A CA 1
ATOM 1564 C C . ASP A 1 204 ? 15.216 17.131 -1.613 1.00 92.75 204 ASP A C 1
ATOM 1566 O O . ASP A 1 204 ? 15.866 17.216 -0.573 1.00 92.75 204 ASP A O 1
ATOM 1570 N N . ARG A 1 205 ? 14.046 17.756 -1.772 1.00 92.75 205 ARG A N 1
ATOM 1571 C CA . ARG A 1 205 ? 13.403 18.532 -0.714 1.00 92.75 205 ARG A CA 1
ATOM 1572 C C . ARG A 1 205 ? 13.013 17.647 0.464 1.00 92.75 205 ARG A C 1
ATOM 1574 O O . ARG A 1 205 ? 13.330 18.007 1.595 1.00 92.75 205 ARG A O 1
ATOM 1581 N N . GLU A 1 206 ? 12.333 16.534 0.206 1.00 93.00 206 GLU A N 1
ATOM 1582 C CA . GLU A 1 206 ? 11.904 15.630 1.278 1.00 93.00 206 GLU A CA 1
ATOM 1583 C C . GLU A 1 206 ? 13.103 14.923 1.925 1.00 93.00 206 GLU A C 1
ATOM 1585 O O . GLU A 1 206 ? 13.147 14.797 3.143 1.00 93.00 206 GLU A O 1
ATOM 1590 N N . MET A 1 207 ? 14.136 14.574 1.152 1.00 92.44 207 MET A N 1
ATOM 1591 C CA . MET A 1 207 ? 15.370 13.995 1.702 1.00 92.44 207 MET A CA 1
ATOM 1592 C C . MET A 1 207 ? 16.126 14.973 2.605 1.00 92.44 207 MET A C 1
ATOM 1594 O O . MET A 1 207 ? 16.486 14.621 3.724 1.00 92.44 207 MET A O 1
ATOM 1598 N N . ARG A 1 208 ? 16.303 16.232 2.183 1.00 93.31 208 ARG A N 1
ATOM 1599 C CA . ARG A 1 208 ? 16.938 17.256 3.034 1.00 93.31 208 ARG A CA 1
ATOM 1600 C C . ARG A 1 208 ? 16.144 17.530 4.302 1.00 93.31 208 ARG A C 1
ATOM 1602 O O . ARG A 1 208 ? 16.728 17.825 5.339 1.00 93.31 208 ARG A O 1
ATOM 1609 N N . ARG A 1 209 ? 14.813 17.480 4.217 1.00 92.50 209 ARG A N 1
ATOM 1610 C CA . ARG A 1 209 ? 13.951 17.647 5.386 1.00 92.50 209 ARG A CA 1
ATOM 1611 C C . ARG A 1 209 ? 14.237 16.559 6.422 1.00 92.50 209 ARG A C 1
ATOM 1613 O O . ARG A 1 209 ? 14.445 16.904 7.581 1.00 92.50 209 ARG A O 1
ATOM 1620 N N . LEU A 1 210 ? 14.319 15.301 5.992 1.00 91.31 210 LEU A N 1
ATOM 1621 C CA . LEU A 1 210 ? 14.681 14.191 6.872 1.00 91.31 210 LEU A CA 1
ATOM 1622 C C . LEU A 1 210 ? 16.062 14.363 7.503 1.00 91.31 210 LEU A C 1
ATOM 1624 O O . LEU A 1 210 ? 16.212 14.170 8.703 1.00 91.31 210 LEU A O 1
ATOM 1628 N N . GLU A 1 211 ? 17.067 14.756 6.717 1.00 89.56 211 GLU A N 1
ATOM 1629 C CA . GLU A 1 211 ? 18.423 14.978 7.237 1.00 89.56 211 GLU A CA 1
ATOM 1630 C C . GLU A 1 211 ? 18.440 16.028 8.357 1.00 89.56 211 GLU A C 1
ATOM 1632 O O . GLU A 1 211 ? 19.111 15.846 9.372 1.00 89.56 211 GLU A O 1
ATOM 1637 N N . VAL A 1 212 ? 17.684 17.120 8.196 1.00 91.31 212 VAL A N 1
ATOM 1638 C CA . VAL A 1 212 ? 17.570 18.171 9.216 1.00 91.31 212 VAL A CA 1
ATOM 1639 C C . VAL A 1 212 ? 16.835 17.667 10.457 1.00 91.31 212 VAL A C 1
ATOM 1641 O O . VAL A 1 212 ? 17.290 17.936 11.568 1.00 91.31 212 VAL A O 1
ATOM 1644 N N . GLU A 1 213 ? 15.725 16.945 10.287 1.00 88.94 213 GLU A N 1
ATOM 1645 C CA . GLU A 1 213 ? 14.953 16.372 11.398 1.00 88.94 213 GLU A CA 1
ATOM 1646 C C . GLU A 1 213 ? 15.818 15.387 12.212 1.00 88.94 213 GLU A C 1
ATOM 1648 O O . GLU A 1 213 ? 15.894 15.509 13.437 1.00 88.94 213 GLU A O 1
ATOM 1653 N N . GLN A 1 214 ? 16.590 14.517 11.550 1.00 84.81 214 GLN A N 1
ATOM 1654 C CA . GLN A 1 214 ? 17.529 13.610 12.222 1.00 84.81 214 GLN A CA 1
ATOM 1655 C C . GLN A 1 214 ? 18.661 14.347 12.941 1.00 84.81 214 GLN A C 1
ATOM 1657 O O . GLN A 1 214 ? 18.977 14.030 14.086 1.00 84.81 214 GLN A O 1
ATOM 1662 N N . GLN A 1 215 ? 19.271 15.358 12.313 1.00 86.31 215 GLN A N 1
ATOM 1663 C CA . GLN A 1 215 ? 20.323 16.149 12.962 1.00 86.31 215 GLN A CA 1
ATOM 1664 C C . GLN A 1 215 ? 19.809 16.876 14.208 1.00 86.31 215 GLN A C 1
ATOM 1666 O O . GLN A 1 215 ? 20.519 16.955 15.209 1.00 86.31 215 GLN A O 1
ATOM 1671 N N . GLN A 1 216 ? 18.582 17.401 14.163 1.00 86.56 216 GLN A N 1
ATOM 1672 C CA . GLN A 1 216 ? 17.947 18.048 15.311 1.00 86.56 216 GLN A CA 1
ATOM 1673 C C . GLN A 1 216 ? 17.642 17.050 16.428 1.00 86.56 216 GLN A C 1
ATOM 1675 O O . GLN A 1 216 ? 17.879 17.369 17.592 1.00 86.56 216 GLN A O 1
ATOM 1680 N N . PHE A 1 217 ? 17.169 15.851 16.084 1.00 84.94 217 PHE A N 1
ATOM 1681 C CA . PHE A 1 217 ? 16.937 14.780 17.048 1.00 84.94 217 PHE A CA 1
ATOM 1682 C C . PHE A 1 217 ? 18.236 14.362 17.751 1.00 84.94 217 PHE A C 1
ATOM 1684 O O . PHE A 1 217 ? 18.305 14.379 18.978 1.00 84.94 217 PHE A O 1
ATOM 1691 N N . LEU A 1 218 ? 19.300 14.095 16.986 1.00 81.62 218 LEU A N 1
ATOM 1692 C CA . LEU A 1 218 ? 20.618 13.738 17.526 1.00 81.62 218 LEU A CA 1
ATOM 1693 C C . LEU A 1 218 ? 21.222 14.864 18.380 1.00 81.62 218 LEU A C 1
ATOM 1695 O O . LEU A 1 218 ? 21.843 14.606 19.408 1.00 81.62 218 LEU A O 1
ATOM 1699 N N . ALA A 1 219 ? 21.025 16.127 17.989 1.00 83.56 219 ALA A N 1
ATOM 1700 C CA . ALA A 1 219 ? 21.472 17.274 18.778 1.00 83.56 219 ALA A CA 1
ATOM 1701 C C . ALA A 1 219 ? 20.689 17.435 20.095 1.00 83.56 219 ALA A C 1
ATOM 1703 O O . ALA A 1 219 ? 21.251 17.915 21.080 1.00 83.56 219 ALA A O 1
ATOM 1704 N N . ALA A 1 220 ? 19.409 17.052 20.118 1.00 84.75 220 ALA A N 1
ATOM 1705 C CA . ALA A 1 220 ? 18.578 17.061 21.320 1.00 84.75 220 ALA A CA 1
ATOM 1706 C C . ALA A 1 220 ? 18.873 15.871 22.253 1.00 84.75 220 ALA A C 1
ATOM 1708 O O . ALA A 1 220 ? 18.739 16.021 23.467 1.00 84.75 220 ALA A O 1
ATOM 1709 N N . ASN A 1 221 ? 19.325 14.738 21.701 1.00 81.88 221 ASN A N 1
ATOM 1710 C CA . ASN A 1 221 ? 19.599 13.489 22.417 1.00 81.88 221 ASN A CA 1
ATOM 1711 C C . ASN A 1 221 ? 21.052 13.010 22.193 1.00 81.88 221 ASN A C 1
ATOM 1713 O O . ASN A 1 221 ? 21.282 12.019 21.500 1.00 81.88 221 ASN A O 1
ATOM 1717 N N . PRO A 1 222 ? 22.062 13.662 22.802 1.00 69.56 222 PRO A N 1
ATOM 1718 C CA . PRO A 1 222 ? 23.484 13.416 22.521 1.00 69.56 222 PRO A CA 1
ATOM 1719 C C . PRO A 1 222 ? 24.034 12.043 22.972 1.00 69.56 222 PRO A C 1
ATOM 1721 O O . PRO A 1 222 ? 25.240 11.821 22.878 1.00 69.56 222 PRO A O 1
ATOM 1724 N N . GLY A 1 223 ? 23.186 11.139 23.477 1.00 67.06 223 GLY A N 1
ATOM 1725 C CA . GLY A 1 223 ? 23.551 9.791 23.933 1.00 67.06 223 GLY A CA 1
ATOM 1726 C C . GLY A 1 223 ? 22.896 8.637 23.162 1.00 67.06 223 GLY A C 1
ATOM 1727 O O . GLY A 1 223 ? 23.277 7.494 23.386 1.00 67.06 223 GLY A O 1
ATOM 1728 N N . GLU A 1 224 ? 21.954 8.912 22.255 1.00 58.75 224 GLU A N 1
ATOM 1729 C CA . GLU A 1 224 ? 21.300 7.897 21.415 1.00 58.75 224 GLU A CA 1
ATOM 1730 C C . GLU A 1 224 ? 21.916 7.935 20.011 1.00 58.75 224 GLU A C 1
ATOM 1732 O O . GLU A 1 224 ? 21.405 8.569 19.089 1.00 58.75 224 GLU A O 1
ATOM 1737 N N . GLY A 1 225 ? 23.084 7.310 19.863 1.00 49.38 225 GLY A N 1
ATOM 1738 C CA . GLY A 1 225 ? 23.686 7.038 18.560 1.00 49.38 225 GLY A CA 1
ATOM 1739 C C . GLY A 1 225 ? 23.435 5.587 18.163 1.00 49.38 225 GLY A C 1
ATOM 1740 O O . GLY A 1 225 ? 23.608 4.696 18.990 1.00 49.38 225 GLY A O 1
ATOM 1741 N N . LEU A 1 226 ? 23.060 5.347 16.905 1.00 48.84 226 LEU A N 1
ATOM 1742 C CA . LEU A 1 226 ? 23.032 3.998 16.335 1.00 48.84 226 LEU A CA 1
ATOM 1743 C C . LEU A 1 226 ? 24.465 3.441 16.313 1.00 48.84 226 LEU A C 1
ATOM 1745 O O . LEU A 1 226 ? 25.378 4.104 15.812 1.00 48.84 226 LEU A O 1
ATOM 1749 N N . ASP A 1 227 ? 24.668 2.240 16.852 1.00 47.62 227 ASP A N 1
ATOM 1750 C CA . ASP A 1 227 ? 25.910 1.494 16.654 1.00 47.62 227 ASP A CA 1
ATOM 1751 C C . ASP A 1 227 ? 26.066 1.094 15.167 1.00 47.62 227 ASP A C 1
ATOM 1753 O O . ASP A 1 227 ? 25.114 1.151 14.385 1.00 47.62 227 ASP A O 1
ATOM 1757 N N . GLU A 1 228 ? 27.275 0.705 14.734 1.00 44.78 228 GLU A N 1
ATOM 1758 C CA . GLU A 1 228 ? 27.565 0.358 13.322 1.00 44.78 228 GLU A CA 1
ATOM 1759 C C . GLU A 1 228 ? 26.727 -0.827 12.779 1.00 44.78 228 GLU A C 1
ATOM 1761 O O . GLU A 1 228 ? 26.805 -1.154 11.594 1.00 44.78 228 GLU A O 1
ATOM 1766 N N . GLU A 1 229 ? 25.894 -1.449 13.620 1.00 44.81 229 GLU A N 1
ATOM 1767 C CA . GLU A 1 229 ? 25.000 -2.559 13.290 1.00 44.81 229 GLU A CA 1
ATOM 1768 C C . GLU A 1 229 ? 23.500 -2.212 13.402 1.00 44.81 229 GLU A C 1
ATOM 1770 O O . GLU A 1 229 ? 22.662 -3.083 13.157 1.00 44.81 229 GLU A O 1
ATOM 1775 N N . GLY A 1 230 ? 23.137 -0.961 13.711 1.00 42.53 230 GLY A N 1
ATOM 1776 C CA . GLY A 1 230 ? 21.745 -0.500 13.741 1.00 42.53 230 GLY A CA 1
ATOM 1777 C C . GLY A 1 230 ? 20.898 -1.112 14.862 1.00 42.53 230 GLY A C 1
ATOM 1778 O O . GLY A 1 230 ? 19.710 -1.366 14.657 1.00 42.53 230 GLY A O 1
ATOM 1779 N N . ARG A 1 231 ? 21.491 -1.379 16.029 1.00 40.34 231 ARG A N 1
ATOM 1780 C CA . ARG A 1 231 ? 20.801 -1.829 17.241 1.00 40.34 231 ARG A CA 1
ATOM 1781 C C . ARG A 1 231 ? 20.794 -0.728 18.299 1.00 40.34 231 ARG A C 1
ATOM 1783 O O . ARG A 1 231 ? 21.810 -0.105 18.591 1.00 40.34 231 ARG A O 1
ATOM 1790 N N . ASP A 1 232 ? 19.625 -0.521 18.898 1.00 39.03 232 ASP A N 1
ATOM 1791 C CA . ASP A 1 232 ? 19.445 0.428 19.993 1.00 39.03 232 ASP A CA 1
ATOM 1792 C C . ASP A 1 232 ? 20.315 0.020 21.189 1.00 39.03 232 ASP A C 1
ATOM 1794 O O . ASP A 1 232 ? 20.175 -1.073 21.749 1.00 39.03 232 ASP A O 1
ATOM 1798 N N . THR A 1 233 ? 21.222 0.902 21.607 1.00 44.66 233 THR A N 1
ATOM 1799 C CA . THR A 1 233 ? 21.972 0.729 22.850 1.00 44.66 233 THR A CA 1
ATOM 1800 C C . THR A 1 233 ? 21.093 1.174 24.015 1.00 44.66 233 THR A C 1
ATOM 1802 O O . THR A 1 233 ? 21.210 2.300 24.495 1.00 44.66 233 THR A O 1
ATOM 1805 N N . GLU A 1 234 ? 20.181 0.311 24.470 1.00 43.31 234 GLU A N 1
ATOM 1806 C CA . GLU A 1 234 ? 19.447 0.567 25.712 1.00 43.31 234 GLU A CA 1
ATOM 1807 C C . GLU A 1 234 ? 20.436 0.727 26.878 1.00 43.31 234 GLU A C 1
ATOM 1809 O O . GLU A 1 234 ? 21.233 -0.161 27.201 1.00 43.31 234 GLU A O 1
ATOM 1814 N N . GLY A 1 235 ? 20.377 1.903 27.503 1.00 39.62 235 GLY A N 1
ATOM 1815 C CA . GLY A 1 235 ? 21.156 2.267 28.672 1.00 39.62 235 GLY A CA 1
ATOM 1816 C C . GLY A 1 235 ? 20.890 1.316 29.835 1.00 39.62 235 GLY A C 1
ATOM 1817 O O . GLY A 1 235 ? 19.801 1.277 30.405 1.00 39.62 235 GLY A O 1
ATOM 1818 N N . ARG A 1 236 ? 21.929 0.582 30.236 1.00 35.72 236 ARG A N 1
ATOM 1819 C CA . ARG A 1 236 ? 22.009 -0.037 31.560 1.00 35.72 236 ARG A CA 1
ATOM 1820 C C . ARG A 1 236 ? 21.993 1.077 32.606 1.00 35.72 236 ARG A C 1
ATOM 1822 O O . ARG A 1 236 ? 23.001 1.748 32.806 1.00 35.72 236 ARG A O 1
ATOM 1829 N N . GLY A 1 237 ? 20.852 1.259 3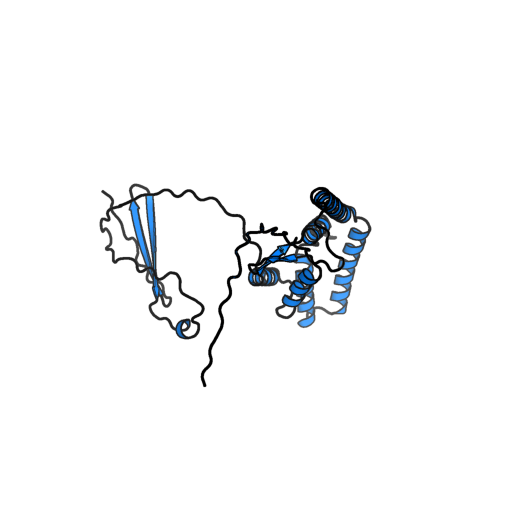3.262 1.00 34.31 237 GLY A N 1
ATOM 1830 C CA . GLY A 1 237 ? 20.780 1.985 34.522 1.00 34.31 237 GLY A CA 1
ATOM 1831 C C . GLY A 1 237 ? 21.639 1.274 35.565 1.00 34.31 237 GLY A C 1
ATOM 1832 O O . GLY A 1 237 ? 21.436 0.093 35.848 1.00 34.31 237 GLY A O 1
ATOM 1833 N N . GLU A 1 238 ? 22.627 1.985 36.094 1.00 37.00 238 GLU A N 1
ATOM 1834 C CA . GLU A 1 238 ? 23.395 1.581 37.266 1.00 37.00 238 GLU A CA 1
ATOM 1835 C C . GLU A 1 238 ? 22.491 1.721 38.503 1.00 37.00 238 GLU A C 1
ATOM 1837 O O . GLU A 1 238 ? 22.220 2.823 38.973 1.00 37.00 238 GLU A O 1
ATOM 1842 N N . GLU A 1 239 ? 21.984 0.600 39.023 1.00 35.44 239 GLU A N 1
ATOM 1843 C CA . GLU A 1 239 ? 21.496 0.529 40.404 1.00 35.44 239 GLU A CA 1
ATOM 1844 C C . GLU A 1 239 ? 22.713 0.474 41.340 1.00 35.44 239 GLU A C 1
ATOM 1846 O O . GLU A 1 239 ? 23.262 -0.593 41.625 1.00 35.44 239 GLU A O 1
ATOM 1851 N N . GLU A 1 240 ? 23.146 1.634 41.832 1.00 35.59 240 GLU A N 1
ATOM 1852 C CA . GLU A 1 240 ? 23.978 1.713 43.033 1.00 35.59 240 GLU A CA 1
ATOM 1853 C C . GLU A 1 240 ? 23.094 1.451 44.264 1.00 35.59 240 GLU A C 1
ATOM 1855 O O . GLU A 1 240 ? 22.435 2.341 44.799 1.00 35.59 240 GLU A O 1
ATOM 1860 N N . GLY A 1 241 ? 23.051 0.188 44.692 1.00 34.50 241 GLY A N 1
ATOM 1861 C CA . GLY A 1 241 ? 22.442 -0.236 45.949 1.00 34.50 241 GLY A CA 1
ATOM 1862 C C . GLY A 1 241 ? 23.405 -0.064 47.125 1.00 34.50 241 GLY A C 1
ATOM 1863 O O . GLY A 1 241 ? 24.443 -0.721 47.194 1.00 34.50 241 GLY A O 1
ATOM 1864 N N . GLU A 1 242 ? 23.023 0.818 48.048 1.00 37.59 242 GLU A N 1
ATOM 1865 C CA . GLU A 1 242 ? 23.645 1.094 49.345 1.00 37.59 242 GLU A CA 1
ATOM 1866 C C . GLU A 1 242 ? 24.022 -0.161 50.150 1.00 37.59 242 GLU A C 1
ATOM 1868 O O . GLU A 1 242 ? 23.253 -1.110 50.312 1.00 37.59 242 GLU A O 1
ATOM 1873 N N . GLY A 1 243 ? 25.222 -0.106 50.733 1.00 33.81 243 GLY A N 1
ATOM 1874 C CA . GLY A 1 243 ? 25.727 -1.080 51.688 1.00 33.81 243 GLY A CA 1
ATOM 1875 C C . GLY A 1 243 ? 24.952 -1.090 53.007 1.00 33.81 243 GLY A C 1
ATOM 1876 O O . GLY A 1 243 ? 24.739 -0.059 53.641 1.00 33.81 243 GLY A O 1
ATOM 1877 N N . GLY A 1 244 ? 24.619 -2.295 53.464 1.00 32.50 244 GLY A N 1
ATOM 1878 C CA . GLY A 1 244 ? 24.107 -2.571 54.802 1.00 32.50 244 GLY A CA 1
ATOM 1879 C C . GLY A 1 244 ? 24.732 -3.850 55.347 1.00 32.50 244 GLY A C 1
ATOM 1880 O O . GLY A 1 244 ? 24.294 -4.952 55.031 1.00 32.50 244 GLY A O 1
ATOM 1881 N N . SER A 1 245 ? 25.782 -3.689 56.147 1.00 33.97 245 SER A N 1
ATOM 1882 C CA . SER A 1 245 ? 26.466 -4.737 56.906 1.00 33.97 245 SER A CA 1
ATOM 1883 C C . SER A 1 245 ? 25.522 -5.439 57.885 1.00 33.97 245 SER A C 1
ATOM 1885 O O . SER A 1 245 ? 24.964 -4.757 58.740 1.00 33.97 245 SER A O 1
ATOM 1887 N N . ILE A 1 246 ? 25.436 -6.776 57.857 1.00 37.81 246 ILE A N 1
ATOM 1888 C CA . ILE A 1 246 ? 25.119 -7.575 59.055 1.00 37.81 246 ILE A CA 1
ATOM 1889 C C . ILE A 1 246 ? 26.012 -8.824 59.105 1.00 37.81 246 ILE A C 1
ATOM 1891 O O . ILE A 1 246 ? 26.223 -9.526 58.119 1.00 37.81 246 ILE A O 1
ATOM 1895 N N . GLU A 1 247 ? 26.558 -9.009 60.300 1.00 37.69 247 GLU A N 1
ATOM 1896 C CA . GLU A 1 247 ? 27.566 -9.941 60.792 1.00 37.69 247 GLU A CA 1
ATOM 1897 C C . GLU A 1 247 ? 27.299 -11.429 60.520 1.00 37.69 247 GLU A C 1
ATOM 1899 O O . GLU A 1 247 ? 26.196 -11.942 60.702 1.00 37.69 247 GLU A O 1
ATOM 1904 N N . GLY A 1 248 ? 28.376 -12.145 60.181 1.00 31.36 248 GLY A N 1
ATOM 1905 C CA . GLY A 1 248 ? 28.451 -13.598 60.270 1.00 31.36 248 GLY A CA 1
ATOM 1906 C C . GLY A 1 248 ? 28.816 -14.037 61.689 1.00 31.36 248 GLY A C 1
ATOM 1907 O O . GLY A 1 248 ? 29.895 -13.715 62.184 1.00 31.36 248 GLY A O 1
ATOM 1908 N N . GLY A 1 249 ? 27.919 -14.795 62.318 1.00 33.84 249 GLY A N 1
ATOM 1909 C CA . GLY A 1 249 ? 28.166 -15.573 63.530 1.00 33.84 249 GLY A CA 1
ATOM 1910 C C . GLY A 1 249 ? 28.205 -17.066 63.199 1.00 33.84 249 GLY A C 1
ATOM 1911 O O . GLY A 1 249 ? 27.359 -17.570 62.465 1.00 33.84 249 GLY A O 1
ATOM 1912 N N . ALA A 1 250 ? 29.232 -17.739 63.705 1.00 36.84 250 ALA A N 1
ATOM 1913 C CA . ALA A 1 250 ? 29.572 -19.138 63.478 1.00 36.84 250 ALA A CA 1
ATOM 1914 C C . ALA A 1 250 ? 28.741 -20.125 64.322 1.00 36.84 250 ALA A C 1
ATOM 1916 O O . ALA A 1 250 ? 28.451 -19.818 65.470 1.00 36.84 250 ALA A O 1
ATOM 1917 N N . GLU A 1 251 ? 28.471 -21.325 63.789 1.00 39.38 251 GLU A N 1
ATOM 1918 C CA . GLU A 1 251 ? 28.373 -22.613 64.522 1.00 39.38 251 GLU A CA 1
ATOM 1919 C C . GLU A 1 251 ? 28.188 -23.748 63.487 1.00 39.38 251 GLU A C 1
ATOM 1921 O O . GLU A 1 251 ? 27.252 -23.731 62.695 1.00 39.38 251 GLU A O 1
ATOM 1926 N N . GLU A 1 252 ? 29.194 -24.570 63.185 1.00 37.75 252 GLU A N 1
ATOM 1927 C CA . GLU A 1 252 ? 29.567 -25.839 63.844 1.00 37.75 252 GLU A CA 1
ATOM 1928 C C . GLU A 1 252 ? 28.487 -26.953 63.861 1.00 37.75 252 GLU A C 1
ATOM 1930 O O . GLU A 1 252 ? 27.614 -27.000 64.718 1.00 37.75 252 GLU A O 1
ATOM 1935 N N . GLY A 1 253 ? 28.670 -27.962 62.993 1.00 35.56 253 GLY A N 1
ATOM 1936 C CA . GLY A 1 253 ? 28.729 -29.361 63.449 1.00 35.56 253 GLY A CA 1
ATOM 1937 C C . GLY A 1 253 ? 27.564 -30.329 63.153 1.00 35.56 253 GLY A C 1
ATOM 1938 O O . GLY A 1 253 ? 26.402 -30.049 63.418 1.00 35.56 253 GLY A O 1
ATOM 1939 N N . ARG A 1 254 ? 27.982 -31.562 62.794 1.00 40.44 254 ARG A N 1
ATOM 1940 C CA . ARG A 1 254 ? 27.291 -32.883 62.800 1.00 40.44 254 ARG A CA 1
ATOM 1941 C C . ARG A 1 254 ? 26.377 -33.202 61.608 1.00 40.44 254 ARG A C 1
ATOM 1943 O O . ARG A 1 254 ? 25.347 -32.581 61.420 1.00 40.44 254 ARG A O 1
ATOM 1950 N N . GLU A 1 255 ? 26.750 -34.095 60.685 1.00 45.44 255 GLU A N 1
ATOM 1951 C CA . GLU A 1 255 ? 26.999 -35.556 60.781 1.00 45.44 255 GLU A CA 1
ATOM 1952 C C . GLU A 1 255 ? 25.730 -36.390 61.033 1.00 45.44 255 GLU A C 1
ATOM 1954 O O . GLU A 1 255 ? 25.174 -36.353 62.131 1.00 45.44 255 GLU A O 1
ATOM 1959 N N . ARG A 1 256 ? 25.352 -37.187 60.017 1.00 42.22 256 ARG A N 1
ATOM 1960 C CA . ARG A 1 256 ? 24.953 -38.621 60.027 1.00 42.22 256 ARG A CA 1
ATOM 1961 C C . ARG A 1 256 ? 24.268 -38.923 58.682 1.00 42.22 256 ARG A C 1
ATOM 1963 O O . ARG A 1 256 ? 23.346 -38.209 58.312 1.00 42.22 256 ARG A O 1
ATOM 1970 N N . ALA A 1 257 ? 24.898 -39.728 57.827 1.00 44.28 257 ALA A N 1
ATOM 1971 C CA . ALA A 1 257 ? 24.830 -41.198 57.752 1.00 44.28 257 ALA A CA 1
ATOM 1972 C C . ALA A 1 257 ? 23.743 -41.643 56.765 1.00 44.28 257 ALA A C 1
ATOM 1974 O O . ALA A 1 257 ? 22.577 -41.253 56.973 1.00 44.28 257 ALA A O 1
#

Mean predicted aligned error: 14.99 Å

Radius of gyration: 32.36 Å; Cα contacts (8 Å, |Δi|>4): 249; chains: 1; bounding box: 78×60×93 Å

Solvent-accessible surface area (backbone atoms only — not comparable to full-atom values): 15888 Å² total; per-residue (Å²): 138,48,53,23,42,45,79,51,80,60,81,56,99,56,69,35,48,47,42,48,42,35,36,42,55,89,96,44,80,48,77,50,78,17,28,39,78,75,55,64,69,71,44,77,79,45,72,86,66,73,81,86,56,69,42,78,67,80,93,77,56,72,63,42,70,51,83,84,88,78,87,83,86,85,87,85,80,91,75,80,82,77,67,48,36,63,67,58,47,51,54,50,28,56,76,52,47,38,69,46,93,90,39,43,65,59,56,53,51,51,39,41,78,69,55,28,27,46,70,44,99,85,60,22,50,43,70,27,73,66,30,50,32,51,45,50,18,44,43,66,56,46,75,44,66,38,102,79,69,80,44,67,46,40,75,67,45,56,63,68,55,19,53,51,49,53,51,50,51,32,34,75,73,67,78,38,55,65,68,60,53,51,54,53,49,51,53,52,51,50,53,52,48,52,51,47,72,78,54,47,62,52,40,53,50,34,52,52,50,49,54,50,55,51,52,52,50,42,70,74,39,84,81,73,65,73,46,103,80,72,50,85,76,78,78,80,77,82,82,84,77,81,89,77,92,79,85,89,81,90,83,87,85,83,91,84,136